Protein AF-0000000072111769 (afdb_homodimer)

Organism: Capsicum annuum (NCBI:txid4072)

Secondary structure (DSSP, 8-state):
---HHHHHHHHHHHHHHHHHHHHHHH-HHHHHHHHH-HHHHHHHH-SSHHHHHHHHHHHHHHHHHHHHHHHHHHHHTT---HHHHHHHHHHHHHHHHHHHHHHHHTGGGSGGGTTTHHHHHHHHHHHHHHHHHHHHHHHHHHH-/---HHHHHHHHHHHHHHHHHHHHHHH-HHHHHHHHH-HHHHHHHH-SSHHHHHHHHHHHHHHHHHHHHHHHHHHHHTT---HHHHHHHHHHHHHHHHHHHHHHHHTGGGSGGGTTTHHHHHHHHHHHHHHHHHHHHHHHHHHH-

Sequence (288 aa):
MGSSGFFIICTLHSLIATTSGALIMFYLNEVFVLGHGIETARKLLGSTPHDQLVIKTSDSFVGLLLCVIGLLLFMVSFVKDREFQSFFAKGCILLHAAMGLWRVYFERKLEDLAYDWPRQLVGDLVLALSWVFFLVSSWREKYDMGSSGFFIICTLHSLIATTSGALIMFYLNEVFVLGHGIETARKLLGSTPHDQLVIKTSDSFVGLLLCVIGLLLFMVSFVKDREFQSFFAKGCILLHAAMGLWRVYFERKLEDLAYDWPRQLVGDLVLALSWVFFLVSSWREKYD

Structure (mmCIF, N/CA/C/O backbone):
data_AF-0000000072111769-model_v1
#
loop_
_entity.id
_entity.type
_entity.pdbx_description
1 polymer 'DUF7865 domain-containing protein'
#
loop_
_atom_site.group_PDB
_atom_site.id
_atom_site.type_symbol
_atom_site.label_atom_id
_atom_site.label_alt_id
_atom_site.label_comp_id
_atom_site.label_asym_id
_atom_site.label_entity_id
_atom_site.label_seq_id
_atom_site.pdbx_PDB_ins_code
_atom_site.Cartn_x
_atom_site.Cartn_y
_atom_site.Cartn_z
_atom_site.occupancy
_atom_site.B_iso_or_equiv
_atom_site.auth_seq_id
_atom_site.auth_comp_id
_atom_site.auth_asym_id
_atom_site.auth_atom_id
_atom_site.pdbx_PDB_model_num
ATOM 1 N N . MET A 1 1 ? -7.562 -23.781 -15.93 1 64.94 1 MET A N 1
ATOM 2 C CA . MET A 1 1 ? -7.883 -22.422 -16.375 1 64.94 1 MET A CA 1
ATOM 3 C C . MET A 1 1 ? -8.297 -21.562 -15.188 1 64.94 1 MET A C 1
ATOM 5 O O . MET A 1 1 ? -8.906 -22.047 -14.234 1 64.94 1 MET A O 1
ATOM 9 N N . GLY A 1 2 ? -7.688 -20.453 -15.047 1 72.69 2 GLY A N 1
ATOM 10 C CA . GLY A 1 2 ? -8.086 -19.594 -13.945 1 72.69 2 GLY A CA 1
ATOM 11 C C . GLY A 1 2 ? -9.5 -19.062 -14.078 1 72.69 2 GLY A C 1
ATOM 12 O O . GLY A 1 2 ? -10.102 -19.156 -15.148 1 72.69 2 GLY A O 1
ATOM 13 N N . SER A 1 3 ? -10.125 -18.734 -12.992 1 87.06 3 SER A N 1
ATOM 14 C CA . SER A 1 3 ? -11.477 -18.203 -12.953 1 87.06 3 SER A CA 1
ATOM 15 C C . SER A 1 3 ? -11.539 -16.812 -13.594 1 87.06 3 SER A C 1
ATOM 17 O O . SER A 1 3 ? -10.742 -15.938 -13.266 1 87.06 3 SER A O 1
ATOM 19 N N . SER A 1 4 ? -12.469 -16.734 -14.586 1 91.5 4 SER A N 1
ATOM 20 C CA . SER A 1 4 ? -12.703 -15.414 -15.172 1 91.5 4 SER A CA 1
ATOM 21 C C . SER A 1 4 ? -13.133 -14.406 -14.109 1 91.5 4 SER A C 1
ATOM 23 O O . SER A 1 4 ? -12.758 -13.234 -14.172 1 91.5 4 SER A O 1
ATOM 25 N N . GLY A 1 5 ? -13.898 -14.906 -13.203 1 95.31 5 GLY A N 1
ATOM 26 C CA . GLY A 1 5 ? -14.328 -14.039 -12.109 1 95.31 5 GLY A CA 1
ATOM 27 C C . GLY A 1 5 ? -13.172 -13.469 -11.312 1 95.31 5 GLY A C 1
ATOM 28 O O . GLY A 1 5 ? -13.18 -12.289 -10.953 1 95.31 5 GLY A O 1
ATOM 29 N N . PHE A 1 6 ? -12.234 -14.297 -11.07 1 97.62 6 PHE A N 1
ATOM 30 C CA . PHE A 1 6 ? -11.062 -13.852 -10.32 1 97.62 6 PHE A CA 1
ATOM 31 C C . PHE A 1 6 ? -10.305 -12.773 -11.086 1 97.62 6 PHE A C 1
ATOM 33 O O . PHE A 1 6 ? -9.938 -11.75 -10.523 1 97.62 6 PHE A O 1
ATOM 40 N N . PHE A 1 7 ? -10.117 -12.961 -12.383 1 98 7 PHE A N 1
ATOM 41 C CA . PHE A 1 7 ? -9.422 -12 -13.227 1 98 7 PHE A CA 1
ATOM 42 C C . PHE A 1 7 ? -10.141 -10.656 -13.234 1 98 7 PHE A C 1
ATOM 44 O O . PHE A 1 7 ? -9.516 -9.609 -13.062 1 98 7 PHE A O 1
ATOM 51 N N . ILE A 1 8 ? -11.398 -10.695 -13.375 1 97.88 8 ILE A N 1
ATOM 52 C CA . ILE A 1 8 ? -12.203 -9.484 -13.484 1 97.88 8 ILE A CA 1
ATOM 53 C C . ILE A 1 8 ? -12.156 -8.711 -12.172 1 97.88 8 ILE A C 1
ATOM 55 O O . ILE A 1 8 ? -11.922 -7.5 -12.156 1 97.88 8 ILE A O 1
ATOM 59 N N . ILE A 1 9 ? -12.32 -9.383 -11.062 1 98.31 9 ILE A N 1
ATOM 60 C CA . ILE A 1 9 ? -12.359 -8.719 -9.758 1 98.31 9 ILE A CA 1
ATOM 61 C C . ILE A 1 9 ? -10.977 -8.156 -9.43 1 98.31 9 ILE A C 1
ATOM 63 O O . ILE A 1 9 ? -10.852 -7.008 -9.008 1 98.31 9 ILE A O 1
ATOM 67 N N . CYS A 1 10 ? -9.938 -8.914 -9.695 1 98.5 10 CYS A N 1
ATOM 68 C CA . CYS A 1 10 ? -8.586 -8.43 -9.461 1 98.5 10 CYS A CA 1
ATOM 69 C C . CYS A 1 10 ? -8.289 -7.195 -10.312 1 98.5 10 CYS A C 1
ATOM 71 O O . CYS A 1 10 ? -7.742 -6.211 -9.812 1 98.5 10 CYS A O 1
ATOM 73 N N . THR A 1 11 ? -8.664 -7.285 -11.594 1 98.56 11 THR A N 1
ATOM 74 C CA . THR A 1 11 ? -8.383 -6.18 -12.492 1 98.56 11 THR A CA 1
ATOM 75 C C . THR A 1 11 ? -9.18 -4.938 -12.102 1 98.56 11 THR A C 1
ATOM 77 O O . THR A 1 11 ? -8.656 -3.82 -12.148 1 98.56 11 THR A O 1
ATOM 80 N N . LEU A 1 12 ? -10.43 -5.141 -11.703 1 98.25 12 LEU A N 1
ATOM 81 C CA . LEU A 1 12 ? -11.25 -4.02 -11.25 1 98.25 12 LEU A CA 1
ATOM 82 C C . LEU A 1 12 ? -10.641 -3.373 -10.008 1 98.25 12 LEU A C 1
ATOM 84 O O . LEU A 1 12 ? -10.484 -2.152 -9.953 1 98.25 12 LEU A O 1
ATOM 88 N N . HIS A 1 13 ? -10.336 -4.176 -9.016 1 98.62 13 HIS A N 1
ATOM 89 C CA . HIS A 1 13 ? -9.703 -3.66 -7.809 1 98.62 13 HIS A CA 1
ATOM 90 C C . HIS A 1 13 ? -8.367 -2.994 -8.125 1 98.62 13 HIS A C 1
ATOM 92 O O . HIS A 1 13 ? -8.023 -1.971 -7.531 1 98.62 13 HIS A O 1
ATOM 98 N N . SER A 1 14 ? -7.617 -3.523 -9.055 1 98.81 14 SER A N 1
ATOM 99 C CA . SER A 1 14 ? -6.352 -2.945 -9.492 1 98.81 14 SER A CA 1
ATOM 100 C C . SER A 1 14 ? -6.559 -1.557 -10.094 1 98.81 14 SER A C 1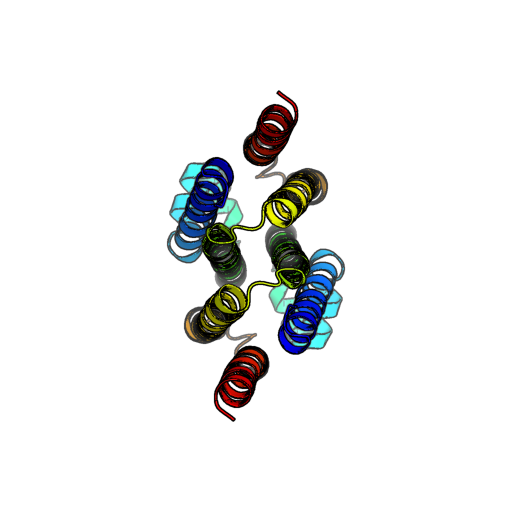
ATOM 102 O O . SER A 1 14 ? -5.855 -0.61 -9.734 1 98.81 14 SER A O 1
ATOM 104 N N . LEU A 1 15 ? -7.504 -1.446 -10.953 1 98.56 15 LEU A N 1
ATOM 105 C CA . LEU A 1 15 ? -7.785 -0.173 -11.609 1 98.56 15 LEU A CA 1
ATOM 106 C C . LEU A 1 15 ? -8.211 0.88 -10.586 1 98.56 15 LEU A C 1
ATOM 108 O O . LEU A 1 15 ? -7.777 2.031 -10.664 1 98.56 15 LEU A O 1
ATOM 112 N N . ILE A 1 16 ? -9.016 0.501 -9.656 1 98.25 16 ILE A N 1
ATOM 113 C CA . ILE A 1 16 ? -9.484 1.421 -8.625 1 98.25 16 ILE A CA 1
ATOM 114 C C . ILE A 1 16 ? -8.305 1.9 -7.789 1 98.25 16 ILE A C 1
ATOM 116 O O . ILE A 1 16 ? -8.141 3.102 -7.562 1 98.25 16 ILE A O 1
ATOM 120 N N . ALA A 1 17 ? -7.457 1.003 -7.363 1 98.38 17 ALA A N 1
ATOM 121 C CA . ALA A 1 17 ? -6.324 1.351 -6.512 1 98.38 17 ALA A CA 1
ATOM 122 C C . ALA A 1 17 ? -5.309 2.205 -7.266 1 98.38 17 ALA A C 1
ATOM 124 O O . ALA A 1 17 ? -4.859 3.238 -6.766 1 98.38 17 ALA A O 1
ATOM 125 N N . THR A 1 18 ? -5.008 1.839 -8.492 1 98.62 18 THR A N 1
ATOM 126 C CA . THR A 1 18 ? -3.99 2.553 -9.258 1 98.62 18 THR A CA 1
ATOM 127 C C . THR A 1 18 ? -4.477 3.949 -9.633 1 98.62 18 THR A C 1
ATOM 129 O O . THR A 1 18 ? -3.729 4.922 -9.523 1 98.62 18 THR A O 1
ATOM 132 N N . THR A 1 19 ? -5.73 4.039 -10.047 1 98 19 THR A N 1
ATOM 133 C CA . THR A 1 19 ? -6.266 5.34 -10.422 1 98 19 THR A CA 1
ATOM 134 C C . THR A 1 19 ? -6.379 6.254 -9.211 1 98 19 THR A C 1
ATOM 136 O O . THR A 1 19 ? -5.988 7.422 -9.258 1 98 19 THR A O 1
ATOM 139 N N . SER A 1 20 ? -6.902 5.73 -8.125 1 97.06 20 SER A N 1
ATOM 140 C CA . SER A 1 20 ? -6.977 6.516 -6.898 1 97.06 20 SER A CA 1
ATOM 141 C C . SER A 1 20 ? -5.594 6.957 -6.438 1 97.06 20 SER A C 1
ATOM 143 O O . SER A 1 20 ? -5.398 8.109 -6.047 1 97.06 20 SER A O 1
ATOM 145 N N . GLY A 1 21 ? -4.609 6.008 -6.52 1 98.12 21 GLY A N 1
ATOM 146 C CA . GLY A 1 21 ? -3.246 6.332 -6.129 1 98.12 21 GLY A CA 1
ATOM 147 C C . GLY A 1 21 ? -2.623 7.422 -6.98 1 98.12 21 GLY A C 1
ATOM 148 O O . GLY A 1 21 ? -2.027 8.367 -6.453 1 98.12 21 GLY A O 1
ATOM 149 N N . ALA A 1 22 ? -2.795 7.324 -8.25 1 97.75 22 ALA A N 1
ATOM 150 C CA . ALA A 1 22 ? -2.246 8.328 -9.156 1 97.75 22 ALA A CA 1
ATOM 151 C C . ALA A 1 22 ? -2.887 9.688 -8.922 1 97.75 22 ALA A C 1
ATOM 153 O O . ALA A 1 22 ? -2.193 10.711 -8.898 1 97.75 22 ALA A O 1
ATOM 154 N N . LEU A 1 23 ? -4.16 9.703 -8.68 1 97.12 23 LEU A N 1
ATOM 155 C CA . LEU A 1 23 ? -4.859 10.961 -8.445 1 97.12 23 LEU A CA 1
ATOM 156 C C . LEU A 1 23 ? -4.406 11.602 -7.137 1 97.12 23 LEU A C 1
ATOM 158 O O . LEU A 1 23 ? -4.195 12.812 -7.074 1 97.12 23 LEU A O 1
ATOM 162 N N . ILE A 1 24 ? -4.203 10.789 -6.125 1 96.38 24 ILE A N 1
ATOM 163 C CA . ILE A 1 24 ? -3.76 11.312 -4.84 1 96.38 24 ILE A CA 1
ATOM 164 C C . ILE A 1 24 ? -2.332 11.844 -4.961 1 96.38 24 ILE A C 1
ATOM 166 O O . ILE A 1 24 ? -1.996 12.883 -4.383 1 96.38 24 ILE A O 1
ATOM 170 N N . MET A 1 25 ? -1.523 11.172 -5.777 1 95.75 25 MET A N 1
ATOM 171 C CA . MET A 1 25 ? -0.115 11.539 -5.891 1 95.75 25 MET A CA 1
ATOM 172 C C . MET A 1 25 ? 0.044 12.844 -6.656 1 95.75 25 MET A C 1
ATOM 174 O O . MET A 1 25 ? 0.867 13.688 -6.289 1 95.75 25 MET A O 1
ATOM 178 N N . PHE A 1 26 ? -0.844 13.125 -7.617 1 95.12 26 PHE A N 1
ATOM 179 C CA . PHE A 1 26 ? -0.544 14.219 -8.531 1 95.12 26 PHE A CA 1
ATOM 180 C C . PHE A 1 26 ? -1.659 15.258 -8.523 1 95.12 26 PHE A C 1
ATOM 182 O O . PHE A 1 26 ? -1.473 16.375 -8.992 1 95.12 26 PHE A O 1
ATOM 189 N N . TYR A 1 27 ? -2.807 14.945 -8.008 1 94.56 27 TYR A N 1
ATOM 190 C CA . TYR A 1 27 ? -3.955 15.844 -8 1 94.56 27 TYR A CA 1
ATOM 191 C C . TYR A 1 27 ? -4.637 15.844 -6.637 1 94.56 27 TYR A C 1
ATOM 193 O O . TYR A 1 27 ? -5.859 15.711 -6.551 1 94.56 27 TYR A O 1
ATOM 201 N N . LEU A 1 28 ? -3.826 15.984 -5.637 1 92.56 28 LEU A N 1
ATOM 202 C CA . LEU A 1 28 ? -4.293 15.852 -4.262 1 92.56 28 LEU A CA 1
ATOM 203 C C . LEU A 1 28 ? -5.41 16.844 -3.967 1 92.56 28 LEU A C 1
ATOM 205 O O . LEU A 1 28 ? -6.457 16.469 -3.43 1 92.56 28 LEU A O 1
ATOM 209 N N . ASN A 1 29 ? -5.191 18.078 -4.328 1 91.06 29 ASN A N 1
ATOM 210 C CA . ASN A 1 29 ? -6.176 19.109 -4.023 1 91.06 29 ASN A CA 1
ATOM 211 C C . ASN A 1 29 ? -7.523 18.812 -4.668 1 91.06 29 ASN A C 1
ATOM 213 O O . ASN A 1 29 ? -8.57 18.938 -4.027 1 91.06 29 ASN A O 1
ATOM 217 N N . GLU A 1 30 ? -7.527 18.422 -5.914 1 91.75 30 GLU A N 1
ATOM 218 C CA . GLU A 1 30 ? -8.758 18.094 -6.625 1 91.75 30 GLU A CA 1
ATOM 219 C C . GLU A 1 30 ? -9.469 16.906 -5.977 1 91.75 30 GLU A C 1
ATOM 221 O O . GLU A 1 30 ? -10.695 16.906 -5.848 1 91.75 30 GLU A O 1
ATOM 226 N N . VAL A 1 31 ? -8.727 15.984 -5.516 1 90.5 31 VAL A N 1
ATOM 227 C CA . VAL A 1 31 ? -9.297 14.805 -4.875 1 90.5 31 VAL A CA 1
ATOM 228 C C . VAL A 1 31 ? -9.93 15.188 -3.541 1 90.5 31 VAL A C 1
ATOM 230 O O . VAL A 1 31 ? -11.023 14.727 -3.209 1 90.5 31 VAL A O 1
ATOM 233 N N . PHE A 1 32 ? -9.258 16.031 -2.805 1 90.06 32 PHE A N 1
ATOM 234 C CA . PHE A 1 32 ? -9.781 16.469 -1.515 1 90.06 32 PHE A CA 1
ATOM 235 C C . PHE A 1 32 ? -11.047 17.297 -1.695 1 90.06 32 PHE A C 1
ATOM 237 O O . PHE A 1 32 ? -12.016 17.125 -0.956 1 90.06 32 PHE A O 1
ATOM 244 N N . VAL A 1 33 ? -11.023 18.172 -2.67 1 91.25 33 VAL A N 1
ATOM 245 C CA . VAL A 1 33 ? -12.188 19.016 -2.924 1 91.25 33 VAL A CA 1
ATOM 246 C C . VAL A 1 33 ? -13.367 18.156 -3.367 1 91.25 33 VAL A C 1
ATOM 248 O O . VAL A 1 33 ? -14.484 18.328 -2.877 1 91.25 33 VAL A O 1
ATOM 251 N N . LEU A 1 34 ? -13.141 17.25 -4.25 1 88.06 34 LEU A N 1
ATOM 252 C CA . LEU A 1 34 ? -14.18 16.344 -4.738 1 88.06 34 LEU A CA 1
ATOM 253 C C . LEU A 1 34 ? -14.68 15.445 -3.623 1 88.06 34 LEU A C 1
ATOM 255 O O . LEU A 1 34 ? -15.883 15.172 -3.531 1 88.06 34 LEU A O 1
ATOM 259 N N . GLY A 1 35 ? -13.836 15.016 -2.787 1 85.56 35 GLY A N 1
ATOM 260 C CA . GLY A 1 35 ? -14.172 14.031 -1.772 1 85.56 35 GLY A CA 1
ATOM 261 C C . GLY A 1 35 ? -14.758 14.641 -0.517 1 85.56 35 GLY A C 1
ATOM 262 O O . GLY A 1 35 ? -15.625 14.047 0.131 1 85.56 35 GLY A O 1
ATOM 263 N N . HIS A 1 36 ? -14.289 15.836 -0.155 1 87 36 HIS A N 1
ATOM 264 C CA . HIS A 1 36 ? -14.617 16.359 1.171 1 87 36 HIS A CA 1
ATOM 265 C C . HIS A 1 36 ? -15.203 17.766 1.087 1 87 36 HIS A C 1
ATOM 267 O O . HIS A 1 36 ? -15.688 18.297 2.086 1 87 36 HIS A O 1
ATOM 273 N N . GLY A 1 37 ? -15.156 18.453 -0.099 1 87.06 37 GLY A N 1
ATOM 274 C CA . GLY A 1 37 ? -15.586 19.828 -0.254 1 87.06 37 GLY A CA 1
ATOM 275 C C . GLY A 1 37 ? -14.461 20.828 -0.093 1 87.06 37 GLY A C 1
ATOM 276 O O . GLY A 1 37 ? -13.406 20.516 0.456 1 87.06 37 GLY A O 1
ATOM 277 N N . ILE A 1 38 ? -14.633 21.969 -0.426 1 90 38 ILE A N 1
ATOM 278 C CA . ILE A 1 38 ? -13.625 23.016 -0.512 1 90 38 ILE A CA 1
ATOM 279 C C . ILE A 1 38 ? -13.148 23.391 0.89 1 90 38 ILE A C 1
ATOM 281 O O . ILE A 1 38 ? -11.945 23.516 1.133 1 90 38 ILE A O 1
ATOM 285 N N . GLU A 1 39 ? -14.047 23.547 1.811 1 87.75 39 GLU A N 1
ATOM 286 C CA . GLU A 1 39 ? -13.703 24 3.154 1 87.75 39 GLU A CA 1
ATOM 287 C C . GLU A 1 39 ? -12.859 22.969 3.885 1 87.75 39 GLU A C 1
ATOM 289 O O . GLU A 1 39 ? -11.812 23.297 4.453 1 87.75 39 GLU A O 1
ATOM 294 N N . THR A 1 40 ? -13.305 21.797 3.83 1 87.38 40 THR A N 1
ATOM 295 C CA . THR A 1 40 ? -12.57 20.719 4.48 1 87.38 40 THR A CA 1
ATOM 296 C C . THR A 1 40 ? -11.211 20.5 3.812 1 87.38 40 THR A C 1
ATOM 298 O O . THR A 1 40 ? -10.203 20.281 4.492 1 87.38 40 THR A O 1
ATOM 301 N N . ALA A 1 41 ? -11.164 20.625 2.477 1 89.88 41 ALA A N 1
ATOM 302 C CA . ALA A 1 41 ? -9.906 20.469 1.745 1 89.88 41 ALA A CA 1
ATOM 303 C C . ALA A 1 41 ? -8.883 21.5 2.197 1 89.88 41 ALA A C 1
ATOM 305 O O . ALA A 1 41 ? -7.699 21.188 2.365 1 89.88 41 ALA A O 1
ATOM 306 N N . ARG A 1 42 ? -9.328 22.625 2.418 1 89.12 42 ARG A N 1
ATOM 307 C CA . ARG A 1 42 ? -8.438 23.688 2.867 1 89.12 42 ARG A CA 1
ATOM 308 C C . ARG A 1 42 ? -7.859 23.375 4.246 1 89.12 42 ARG A C 1
ATOM 310 O O . ARG A 1 42 ? -6.672 23.594 4.488 1 89.12 42 ARG A O 1
ATOM 317 N N . LYS A 1 43 ? -8.656 22.859 5.117 1 88 43 LYS A N 1
ATOM 318 C CA . LYS A 1 43 ? -8.219 22.531 6.473 1 88 43 LYS A CA 1
ATOM 319 C C . LYS A 1 43 ? -7.234 21.375 6.473 1 88 43 LYS A C 1
ATOM 321 O O . LYS A 1 43 ? -6.395 21.266 7.363 1 88 43 LYS A O 1
ATOM 326 N N . LEU A 1 44 ? -7.332 20.594 5.434 1 90.38 44 LEU A N 1
ATOM 327 C CA . LEU A 1 44 ? -6.492 19.406 5.363 1 90.38 44 LEU A CA 1
ATOM 328 C C . LEU A 1 44 ? -5.141 19.734 4.734 1 90.38 44 LEU A C 1
ATOM 330 O O . LEU A 1 44 ? -4.219 18.906 4.785 1 90.38 44 LEU A O 1
ATOM 334 N N . LEU A 1 45 ? -4.918 20.844 4.219 1 88.56 45 LEU A N 1
ATOM 335 C CA . LEU A 1 45 ? -3.689 21.203 3.523 1 88.56 45 LEU A CA 1
ATOM 336 C C . LEU A 1 45 ? -2.584 21.547 4.516 1 88.56 45 LEU A C 1
ATOM 338 O O . LEU A 1 45 ? -1.4 21.359 4.223 1 88.56 45 LEU A O 1
ATOM 342 N N . GLY A 1 46 ? -2.875 22 5.695 1 88.94 46 GLY A N 1
ATOM 343 C CA . GLY A 1 46 ? -1.882 22.438 6.664 1 88.94 46 GLY A CA 1
ATOM 344 C C . GLY A 1 46 ? -1.871 23.938 6.867 1 88.94 46 GLY A C 1
ATOM 345 O O . GLY A 1 46 ? -2.246 24.703 5.965 1 88.94 46 GLY A O 1
ATOM 346 N N . SER A 1 47 ? -1.331 24.359 7.953 1 91.12 47 SER A N 1
ATOM 347 C CA . SER A 1 47 ? -1.452 25.75 8.367 1 91.12 47 SER A CA 1
ATOM 348 C C . SER A 1 47 ? -0.241 26.578 7.918 1 91.12 47 SER A C 1
ATOM 350 O O . SER A 1 47 ? -0.33 27.797 7.762 1 91.12 47 SER A O 1
ATOM 352 N N . THR A 1 48 ? 0.938 25.938 7.801 1 92.25 48 THR A N 1
ATOM 353 C CA . THR A 1 48 ? 2.16 26.609 7.359 1 92.25 48 THR A CA 1
ATOM 354 C C . THR A 1 48 ? 2.678 25.984 6.066 1 92.25 48 THR A C 1
ATOM 356 O O . THR A 1 48 ? 2.352 24.828 5.75 1 92.25 48 THR A O 1
ATOM 359 N N . PRO A 1 49 ? 3.496 26.75 5.293 1 92.12 49 PRO A N 1
ATOM 360 C CA . PRO A 1 49 ? 4.098 26.172 4.09 1 92.12 49 PRO A CA 1
ATOM 361 C C . PRO A 1 49 ? 4.867 24.875 4.375 1 92.12 49 PRO A C 1
ATOM 363 O O . PRO A 1 49 ? 4.832 23.938 3.576 1 92.12 49 PRO A O 1
ATOM 366 N N . HIS A 1 50 ? 5.531 24.844 5.461 1 91.81 50 HIS A N 1
ATOM 367 C CA . HIS A 1 50 ? 6.266 23.641 5.848 1 91.81 50 HIS A CA 1
ATOM 368 C C . HIS A 1 50 ? 5.32 22.484 6.129 1 91.81 50 HIS A C 1
ATOM 370 O O . HIS A 1 50 ? 5.535 21.375 5.641 1 91.81 50 HIS A O 1
ATOM 376 N N . ASP A 1 51 ? 4.25 22.703 6.895 1 93.25 51 ASP A N 1
ATOM 377 C CA . ASP A 1 51 ? 3.275 21.656 7.184 1 93.25 51 ASP A CA 1
ATOM 378 C C . ASP A 1 51 ? 2.613 21.156 5.902 1 93.25 51 ASP A C 1
ATOM 380 O O . ASP A 1 51 ? 2.348 19.953 5.766 1 93.25 51 ASP A O 1
ATOM 384 N N . GLN A 1 52 ? 2.371 22.078 5.023 1 92.69 52 GLN A N 1
ATOM 385 C CA . GLN A 1 52 ? 1.764 21.719 3.746 1 92.69 52 GLN A CA 1
ATOM 386 C C . GLN A 1 52 ? 2.664 20.766 2.961 1 92.69 52 GLN A C 1
ATOM 388 O O . GLN A 1 52 ? 2.188 19.781 2.381 1 92.69 52 GLN A O 1
ATOM 393 N N . LEU A 1 53 ? 3.91 21.078 2.955 1 93.25 53 LEU A N 1
ATOM 394 C CA . LEU A 1 53 ? 4.859 20.219 2.248 1 93.25 53 LEU A CA 1
ATOM 395 C C . LEU A 1 53 ? 4.941 18.844 2.898 1 93.25 53 LEU A C 1
ATOM 397 O O . LEU A 1 53 ? 5.016 17.828 2.205 1 93.25 53 LEU A O 1
ATOM 401 N N . VAL A 1 54 ? 4.914 18.766 4.234 1 93.19 54 VAL A N 1
ATOM 402 C CA . VAL A 1 54 ? 4.953 17.5 4.961 1 93.19 54 VAL A CA 1
ATOM 403 C C . VAL A 1 54 ? 3.723 16.656 4.609 1 93.19 54 VAL A C 1
ATOM 405 O O . VAL A 1 54 ? 3.842 15.477 4.27 1 93.19 54 VAL A O 1
ATOM 408 N N . ILE A 1 55 ? 2.592 17.281 4.637 1 93.56 55 ILE A N 1
ATOM 409 C CA . ILE A 1 55 ? 1.333 16.609 4.355 1 93.56 55 ILE A CA 1
ATOM 410 C C . ILE A 1 55 ? 1.306 16.156 2.9 1 93.56 55 ILE A C 1
ATOM 412 O O . ILE A 1 55 ? 0.963 15 2.607 1 93.56 55 ILE A O 1
ATOM 416 N N . LYS A 1 56 ? 1.691 17.016 2.01 1 93.25 56 LYS A N 1
ATOM 417 C CA . LYS A 1 56 ? 1.728 16.672 0.59 1 93.25 56 LYS A CA 1
ATOM 418 C C . LYS A 1 56 ? 2.658 15.5 0.332 1 93.25 56 LYS A C 1
ATOM 420 O O . LYS A 1 56 ? 2.34 14.617 -0.466 1 93.25 56 LYS A O 1
ATOM 425 N N . THR A 1 57 ? 3.768 15.492 0.955 1 93.5 57 THR A N 1
ATOM 426 C CA . THR A 1 57 ? 4.719 14.398 0.784 1 93.5 57 THR A CA 1
ATOM 427 C C . THR A 1 57 ? 4.148 13.094 1.326 1 93.5 57 THR A C 1
ATOM 429 O O . THR A 1 57 ? 4.23 12.055 0.67 1 93.5 57 THR A O 1
ATOM 432 N N . SER A 1 58 ? 3.559 13.156 2.488 1 94.56 58 SER A N 1
ATOM 433 C CA . SER A 1 58 ? 2.939 11.969 3.064 1 94.56 58 SER A CA 1
ATOM 434 C C . SER A 1 58 ? 1.816 11.438 2.176 1 94.56 58 SER A C 1
ATOM 436 O O . SER A 1 58 ? 1.751 10.242 1.895 1 94.56 58 SER A O 1
ATOM 438 N N . ASP A 1 59 ? 1.005 12.297 1.668 1 95.62 59 ASP A N 1
ATOM 439 C CA . ASP A 1 59 ? -0.117 11.883 0.828 1 95.62 59 ASP A CA 1
ATOM 440 C C . ASP A 1 59 ? 0.368 11.375 -0.526 1 95.62 59 ASP A C 1
ATOM 442 O O . ASP A 1 59 ? -0.237 10.469 -1.107 1 95.62 59 ASP A O 1
ATOM 446 N N . SER A 1 60 ? 1.39 12 -1.016 1 96.19 60 SER A N 1
ATOM 447 C CA . SER A 1 60 ? 1.942 11.469 -2.254 1 96.19 60 SER A CA 1
ATOM 448 C C . SER A 1 60 ? 2.471 10.047 -2.057 1 96.19 60 SER A C 1
ATOM 450 O O . SER A 1 60 ? 2.398 9.219 -2.967 1 96.19 60 SER A O 1
ATOM 452 N N . PHE A 1 61 ? 3.004 9.727 -0.904 1 97.06 61 PHE A N 1
ATOM 453 C CA . PHE A 1 61 ? 3.451 8.375 -0.597 1 97.06 61 PHE A CA 1
ATOM 454 C C . PHE A 1 61 ? 2.266 7.426 -0.471 1 97.06 61 PHE A C 1
ATOM 456 O O . PHE A 1 61 ? 2.33 6.277 -0.916 1 97.06 61 PHE A O 1
ATOM 463 N N . VAL A 1 62 ? 1.198 7.883 0.13 1 97.75 62 VAL A N 1
ATOM 464 C CA . VAL A 1 62 ? -0.044 7.121 0.151 1 97.75 62 VAL A CA 1
ATOM 465 C C . VAL A 1 62 ? -0.448 6.754 -1.275 1 97.75 62 VAL A C 1
ATOM 467 O O . VAL A 1 62 ? -0.772 5.598 -1.558 1 97.75 62 VAL A O 1
ATOM 470 N N . GLY A 1 63 ? -0.398 7.766 -2.143 1 98.06 63 GLY A N 1
ATOM 471 C CA . GLY A 1 63 ? -0.731 7.523 -3.537 1 98.06 63 GLY A CA 1
ATOM 472 C C . GLY A 1 63 ? 0.152 6.477 -4.188 1 98.06 63 GLY A C 1
ATOM 473 O O . GLY A 1 63 ? -0.339 5.598 -4.902 1 98.06 63 GLY A O 1
ATOM 474 N N . LEU A 1 64 ? 1.423 6.566 -3.949 1 98.38 64 LEU A N 1
ATOM 475 C CA . LEU A 1 64 ? 2.342 5.574 -4.5 1 98.38 64 LEU A CA 1
ATOM 476 C C . LEU A 1 64 ? 2.002 4.176 -3.992 1 98.38 64 LEU A C 1
ATOM 478 O O . LEU A 1 64 ? 1.967 3.221 -4.77 1 98.38 64 LEU A O 1
ATOM 482 N N . LEU A 1 65 ? 1.779 4.031 -2.695 1 98.62 65 LEU A N 1
ATOM 483 C CA . LEU A 1 65 ? 1.5 2.723 -2.115 1 98.62 65 LEU A CA 1
ATOM 484 C C . LEU A 1 65 ? 0.206 2.145 -2.678 1 98.62 65 LEU A C 1
ATOM 486 O O . LEU A 1 65 ? 0.104 0.934 -2.891 1 98.62 65 LEU A O 1
ATOM 490 N N . LEU A 1 66 ? -0.744 3.01 -2.941 1 98.56 66 LEU A N 1
ATOM 491 C CA . LEU A 1 66 ? -1.965 2.545 -3.59 1 98.56 66 LEU A CA 1
ATOM 492 C C . LEU A 1 66 ? -1.675 2.047 -5 1 98.56 66 LEU A C 1
ATOM 494 O O . LEU A 1 66 ? -2.217 1.022 -5.426 1 98.56 66 LEU A O 1
ATOM 498 N N . CYS A 1 67 ? -0.846 2.674 -5.711 1 98.5 67 CYS A N 1
ATOM 499 C CA . CYS A 1 67 ? -0.45 2.213 -7.035 1 98.5 67 CYS A CA 1
ATOM 500 C C . CYS A 1 67 ? 0.26 0.866 -6.957 1 98.5 67 CYS A C 1
ATOM 502 O O . CYS A 1 67 ? 0.021 -0.017 -7.781 1 98.5 67 CYS A O 1
ATOM 504 N N . VAL A 1 68 ? 1.111 0.769 -5.977 1 98.75 68 VAL A N 1
ATOM 505 C CA . VAL A 1 68 ? 1.828 -0.486 -5.773 1 98.75 68 VAL A CA 1
ATOM 506 C C . VAL A 1 68 ? 0.832 -1.612 -5.508 1 98.75 68 VAL A C 1
ATOM 508 O O . VAL A 1 68 ? 0.914 -2.68 -6.121 1 98.75 68 VAL A O 1
ATOM 511 N N . ILE A 1 69 ? -0.117 -1.392 -4.656 1 98.81 69 ILE A N 1
ATOM 512 C CA . ILE A 1 69 ? -1.145 -2.383 -4.359 1 98.81 69 ILE A CA 1
ATOM 513 C C . ILE A 1 69 ? -1.914 -2.729 -5.633 1 98.81 69 ILE A C 1
ATOM 515 O O . ILE A 1 69 ? -2.174 -3.9 -5.91 1 98.81 69 ILE A O 1
ATOM 519 N N . GLY A 1 70 ? -2.254 -1.692 -6.414 1 98.81 70 GLY A N 1
ATOM 520 C CA . GLY A 1 70 ? -2.939 -1.935 -7.672 1 98.81 70 GLY A CA 1
ATOM 521 C C . GLY A 1 70 ? -2.139 -2.795 -8.633 1 98.81 70 GLY A C 1
ATOM 522 O O . GLY A 1 70 ? -2.682 -3.707 -9.258 1 98.81 70 GLY A O 1
ATOM 523 N N . LEU A 1 71 ? -0.91 -2.555 -8.727 1 98.81 71 LEU A N 1
ATOM 524 C CA . LEU A 1 71 ? -0.068 -3.314 -9.641 1 98.81 71 LEU A CA 1
ATO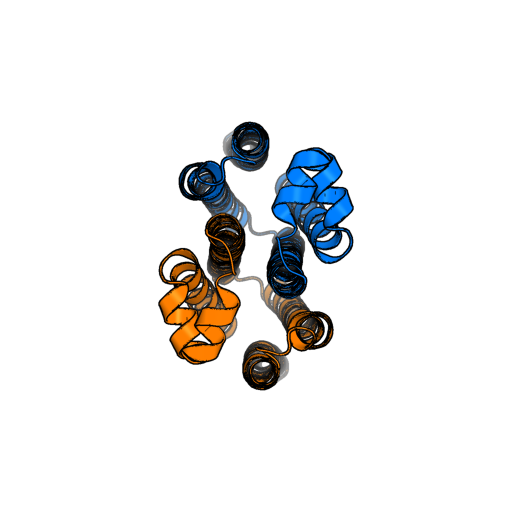M 525 C C . LEU A 1 71 ? 0.136 -4.738 -9.141 1 98.81 71 LEU A C 1
ATOM 527 O O . LEU A 1 71 ? 0.221 -5.68 -9.938 1 98.81 71 LEU A O 1
ATOM 531 N N . LEU A 1 72 ? 0.259 -4.902 -7.832 1 98.81 72 LEU A N 1
ATOM 532 C CA . LEU A 1 72 ? 0.326 -6.25 -7.277 1 98.81 72 LEU A CA 1
ATOM 533 C C . LEU A 1 72 ? -0.941 -7.035 -7.602 1 98.81 72 LEU A C 1
ATOM 535 O O . LEU A 1 72 ? -0.869 -8.195 -8.016 1 98.81 72 LEU A O 1
ATOM 539 N N . LEU A 1 73 ? -2.092 -6.359 -7.434 1 98.81 73 LEU A N 1
ATOM 540 C CA . LEU A 1 73 ? -3.361 -7.012 -7.742 1 98.81 73 LEU A CA 1
ATOM 541 C C . LEU A 1 73 ? -3.447 -7.363 -9.227 1 98.81 73 LEU A C 1
ATOM 543 O O . LEU A 1 73 ? -3.955 -8.43 -9.586 1 98.81 73 LEU A O 1
ATOM 547 N N . PHE A 1 74 ? -2.949 -6.488 -10.07 1 98.81 74 PHE A N 1
ATOM 548 C CA . PHE A 1 74 ? -2.936 -6.77 -11.5 1 98.81 74 PHE A CA 1
ATOM 549 C C . PHE A 1 74 ? -2.119 -8.023 -11.805 1 98.81 74 PHE A C 1
ATOM 551 O O . PHE A 1 74 ? -2.568 -8.898 -12.539 1 98.81 74 PHE A O 1
ATOM 558 N N . MET A 1 75 ? -0.957 -8.086 -11.234 1 98.69 75 MET A N 1
ATOM 559 C CA . MET A 1 75 ? -0.11 -9.258 -11.477 1 98.69 75 MET A CA 1
ATOM 560 C C . MET A 1 75 ? -0.769 -10.523 -10.945 1 98.69 75 MET A C 1
ATOM 562 O O . MET A 1 75 ? -0.752 -11.562 -11.609 1 98.69 75 MET A O 1
ATOM 566 N N . VAL A 1 76 ? -1.4 -10.469 -9.766 1 98.56 76 VAL A N 1
ATOM 567 C CA . VAL A 1 76 ? -2.021 -11.625 -9.133 1 98.56 76 VAL A CA 1
ATOM 568 C C . VAL A 1 76 ? -3.211 -12.094 -9.969 1 98.56 76 VAL A C 1
ATOM 570 O O . VAL A 1 76 ? -3.586 -13.273 -9.914 1 98.56 76 VAL A O 1
ATOM 573 N N . SER A 1 77 ? -3.746 -11.18 -10.805 1 98.5 77 SER A N 1
ATOM 574 C CA . SER A 1 77 ? -4.918 -11.531 -11.602 1 98.5 77 SER A CA 1
ATOM 575 C C . SER A 1 77 ? -4.594 -12.625 -12.609 1 98.5 77 SER A C 1
ATOM 577 O O . SER A 1 77 ? -5.5 -13.297 -13.117 1 98.5 77 SER A O 1
ATOM 579 N N . PHE A 1 78 ? -3.357 -12.898 -12.828 1 97.69 78 PHE A N 1
ATOM 580 C CA . PHE A 1 78 ? -2.961 -13.852 -13.852 1 97.69 78 PHE A CA 1
ATOM 581 C C . PHE A 1 78 ? -2.719 -15.227 -13.25 1 97.69 78 PHE A C 1
ATOM 583 O O . PHE A 1 78 ? -2.414 -16.188 -13.969 1 97.69 78 PHE A O 1
ATOM 590 N N . VAL A 1 79 ? -2.842 -15.359 -11.945 1 97.12 79 VAL A N 1
ATOM 591 C CA . VAL A 1 79 ? -2.695 -16.656 -11.32 1 97.12 79 VAL A CA 1
ATOM 592 C C . VAL A 1 79 ? -3.887 -17.547 -11.688 1 97.12 79 VAL A C 1
ATOM 594 O O . VAL A 1 79 ? -5.039 -17.141 -11.539 1 97.12 79 VAL A O 1
ATOM 597 N N . LYS A 1 80 ? -3.629 -18.766 -12.031 1 94.69 80 LYS A N 1
ATOM 598 C CA . LYS A 1 80 ? -4.68 -19.641 -12.539 1 94.69 80 LYS A CA 1
ATOM 599 C C . LYS A 1 80 ? -5.074 -20.688 -11.5 1 94.69 80 LYS A C 1
ATOM 601 O O . LYS A 1 80 ? -6.121 -21.328 -11.617 1 94.69 80 LYS A O 1
ATOM 606 N N . ASP A 1 81 ? -4.281 -20.922 -10.508 1 94.62 81 ASP A N 1
ATOM 607 C CA . ASP A 1 81 ? -4.535 -21.922 -9.484 1 94.62 81 ASP A CA 1
ATOM 608 C C . ASP A 1 81 ? -5.766 -21.562 -8.656 1 94.62 81 ASP A C 1
ATOM 610 O O . ASP A 1 81 ? -5.742 -20.594 -7.891 1 94.62 81 ASP A O 1
ATOM 614 N N . ARG A 1 82 ? -6.777 -22.359 -8.703 1 93.81 82 ARG A N 1
ATOM 615 C CA . ARG A 1 82 ? -8.062 -22.062 -8.07 1 93.81 82 ARG A CA 1
ATOM 616 C C . ARG A 1 82 ? -7.938 -22.109 -6.551 1 93.81 82 ARG A C 1
ATOM 618 O O . ARG A 1 82 ? -8.625 -21.359 -5.848 1 93.81 82 ARG A O 1
ATOM 625 N N . GLU A 1 83 ? -7.141 -23.031 -6.102 1 94.12 83 GLU A N 1
ATOM 626 C CA . GLU A 1 83 ? -6.941 -23.078 -4.656 1 94.12 83 GLU A CA 1
ATOM 627 C C . GLU A 1 83 ? -6.312 -21.781 -4.148 1 94.12 83 GLU A C 1
ATOM 629 O O . GLU A 1 83 ? -6.703 -21.266 -3.1 1 94.12 83 GLU A O 1
ATOM 634 N N . PHE A 1 84 ? -5.34 -21.281 -4.855 1 96.69 84 PHE A N 1
ATOM 635 C CA . PHE A 1 84 ? -4.73 -20 -4.504 1 96.69 84 PHE A CA 1
ATOM 636 C C . PHE A 1 84 ? -5.746 -18.875 -4.594 1 96.69 84 PHE A C 1
ATOM 638 O O . PHE A 1 84 ? -5.789 -18 -3.727 1 96.69 84 PHE A O 1
ATOM 645 N N . GLN A 1 85 ? -6.535 -18.906 -5.664 1 97.75 85 GLN A N 1
ATOM 646 C CA . GLN A 1 85 ? -7.516 -17.844 -5.855 1 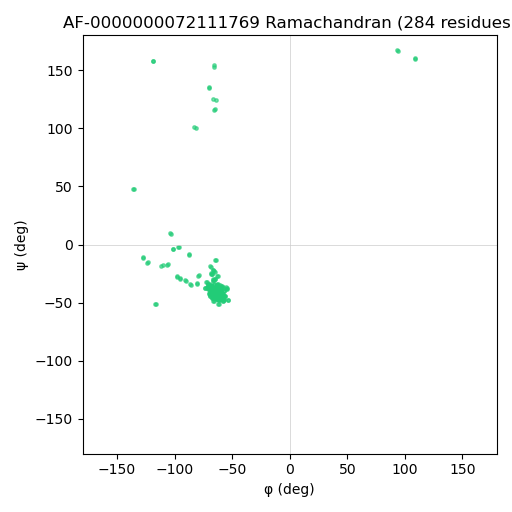97.75 85 GLN A CA 1
ATOM 647 C C . GLN A 1 85 ? -8.477 -17.766 -4.672 1 97.75 85 GLN A C 1
ATOM 649 O O . GLN A 1 85 ? -8.797 -16.672 -4.203 1 97.75 85 GLN A O 1
ATOM 654 N N . SER A 1 86 ? -8.93 -18.875 -4.168 1 97 86 SER A N 1
ATOM 655 C CA . SER A 1 86 ? -9.805 -18.891 -2.998 1 97 86 SER A CA 1
ATOM 656 C C . SER A 1 86 ? -9.078 -18.391 -1.757 1 97 86 SER A C 1
ATOM 658 O O . SER A 1 86 ? -9.633 -17.594 -0.988 1 97 86 SER A O 1
ATOM 660 N N . PHE A 1 87 ? -7.879 -18.828 -1.592 1 98 87 PHE A N 1
ATOM 661 C CA . PHE A 1 87 ? -7.035 -18.391 -0.49 1 98 87 PHE A CA 1
ATOM 662 C C . PHE A 1 87 ? -6.832 -16.875 -0.537 1 98 87 PHE A C 1
ATOM 664 O O . PHE A 1 87 ? -7 -16.188 0.473 1 98 87 PHE A O 1
ATOM 671 N N . PHE A 1 88 ? -6.535 -16.359 -1.678 1 98.69 88 PHE A N 1
ATOM 672 C CA . PHE A 1 88 ? -6.262 -14.938 -1.884 1 98.69 88 PHE A CA 1
ATOM 673 C C . PHE A 1 88 ? -7.508 -14.102 -1.633 1 98.69 88 PHE A C 1
ATOM 675 O O . PHE A 1 88 ? -7.441 -13.047 -1.001 1 98.69 88 PHE A O 1
ATOM 682 N N . ALA A 1 89 ? -8.633 -14.586 -2.062 1 98.5 89 ALA A N 1
ATOM 683 C CA . ALA A 1 89 ? -9.898 -13.883 -1.874 1 98.5 89 ALA A CA 1
ATOM 684 C C . ALA A 1 89 ? -10.227 -13.734 -0.391 1 98.5 89 ALA A C 1
ATOM 686 O O . ALA A 1 89 ? -10.656 -12.664 0.051 1 98.5 89 ALA A O 1
ATOM 687 N N . LYS A 1 90 ? -10.062 -14.805 0.347 1 98.25 90 LYS A N 1
ATOM 688 C CA . LYS A 1 90 ? -10.305 -14.742 1.785 1 98.25 90 LYS A CA 1
ATOM 689 C C . LYS A 1 90 ? -9.414 -13.695 2.449 1 98.25 90 LYS A C 1
ATOM 691 O O . LYS A 1 90 ? -9.859 -12.953 3.328 1 98.25 90 LYS A O 1
ATOM 696 N N . GLY A 1 91 ? -8.172 -13.703 2.033 1 98.38 91 GLY A N 1
ATOM 697 C CA . GLY A 1 91 ? -7.262 -12.688 2.533 1 98.38 91 GLY A CA 1
ATOM 698 C C . GLY A 1 91 ? -7.703 -11.273 2.203 1 98.38 91 GLY A C 1
ATOM 699 O O . GLY A 1 91 ? -7.605 -10.375 3.041 1 98.38 91 GLY A O 1
ATOM 700 N N . CYS A 1 92 ? -8.18 -11.047 1.045 1 98.44 92 CYS A N 1
ATOM 701 C CA . CYS A 1 92 ? -8.617 -9.727 0.616 1 98.44 92 CYS A CA 1
ATOM 702 C C . CYS A 1 92 ? -9.812 -9.258 1.434 1 98.44 92 CYS A C 1
ATOM 704 O O . CYS A 1 92 ? -9.945 -8.07 1.729 1 98.44 92 CYS A O 1
ATOM 706 N N . ILE A 1 93 ? -10.734 -10.172 1.782 1 98.38 93 ILE A N 1
ATOM 707 C CA . ILE A 1 93 ? -11.859 -9.82 2.646 1 98.38 93 ILE A CA 1
ATOM 708 C C . ILE A 1 93 ? -11.336 -9.281 3.977 1 98.38 93 ILE A C 1
ATOM 710 O O . ILE A 1 93 ? -11.789 -8.234 4.449 1 98.38 93 ILE A O 1
ATOM 714 N N . LEU A 1 94 ? -10.375 -9.977 4.504 1 97.75 94 LEU A N 1
ATOM 715 C CA . LEU A 1 94 ? -9.781 -9.562 5.773 1 97.75 94 LEU A CA 1
ATOM 716 C C . LEU A 1 94 ? -9.109 -8.195 5.633 1 97.75 94 LEU A C 1
ATOM 718 O O . LEU A 1 94 ? -9.195 -7.363 6.535 1 97.75 94 LEU A O 1
ATOM 722 N N . LEU A 1 95 ? -8.445 -7.973 4.512 1 98.19 95 LEU A N 1
ATOM 723 C CA . LEU A 1 95 ? -7.758 -6.707 4.281 1 98.19 95 LEU A CA 1
ATOM 724 C C . LEU A 1 95 ? -8.758 -5.555 4.211 1 98.19 95 LEU A C 1
ATOM 726 O O . LEU A 1 95 ? -8.5 -4.473 4.746 1 98.19 95 LEU A O 1
ATOM 730 N N . HIS A 1 96 ? -9.875 -5.773 3.588 1 97.69 96 HIS A N 1
ATOM 731 C CA . HIS A 1 96 ? -10.891 -4.727 3.521 1 97.69 96 HIS A CA 1
ATOM 732 C C . HIS A 1 96 ? -11.523 -4.484 4.891 1 97.69 96 HIS A C 1
ATOM 734 O O . HIS A 1 96 ? -11.875 -3.35 5.219 1 97.69 96 HIS A O 1
ATOM 740 N N . ALA A 1 97 ? -11.672 -5.52 5.711 1 96.19 97 ALA A N 1
ATOM 741 C CA . ALA A 1 97 ? -12.156 -5.34 7.078 1 96.19 97 ALA A CA 1
ATOM 742 C C . ALA A 1 97 ? -11.18 -4.508 7.902 1 96.19 97 ALA A C 1
ATOM 744 O O . ALA A 1 97 ? -11.594 -3.629 8.664 1 96.19 97 ALA A O 1
ATOM 745 N N . ALA A 1 98 ? -9.906 -4.758 7.707 1 96.56 98 ALA A N 1
ATOM 746 C CA . ALA A 1 98 ? -8.875 -3.984 8.391 1 96.56 98 ALA A CA 1
ATOM 747 C C . ALA A 1 98 ? -8.93 -2.514 7.984 1 96.56 98 ALA A C 1
ATOM 749 O O . ALA A 1 98 ? -8.742 -1.625 8.82 1 96.56 98 ALA A O 1
ATOM 750 N N . MET A 1 99 ? -9.195 -2.273 6.746 1 96.12 99 MET A N 1
ATOM 751 C CA . MET A 1 99 ? -9.352 -0.905 6.262 1 96.12 99 MET A CA 1
ATOM 752 C C . MET A 1 99 ? -10.523 -0.21 6.949 1 96.12 99 MET A C 1
ATOM 754 O O . MET A 1 99 ? -10.398 0.939 7.379 1 96.12 99 MET A O 1
ATOM 758 N N . GLY A 1 100 ? -11.641 -0.921 7.039 1 93.94 100 GLY A N 1
ATOM 759 C CA . GLY A 1 100 ? -12.781 -0.375 7.75 1 93.94 100 GLY A CA 1
ATOM 760 C C . GLY A 1 100 ? -12.484 -0.06 9.203 1 93.94 100 GLY A C 1
ATOM 761 O O . GLY A 1 100 ? -12.859 1.002 9.703 1 93.94 100 GLY A O 1
ATOM 762 N N . LEU A 1 101 ? -11.789 -0.928 9.844 1 94.25 101 LEU A N 1
ATOM 763 C CA . LEU A 1 101 ? -11.422 -0.726 11.242 1 94.25 101 LEU A CA 1
ATOM 764 C C . LEU A 1 101 ? -10.484 0.47 11.391 1 94.25 101 LEU A C 1
ATOM 766 O O . LEU A 1 101 ? -10.617 1.25 12.336 1 94.25 101 LEU A O 1
ATOM 770 N N . TRP A 1 102 ? -9.555 0.575 10.516 1 94.31 102 TRP A N 1
ATOM 771 C CA . TRP A 1 102 ? -8.641 1.71 10.531 1 94.31 102 TRP A CA 1
ATOM 772 C C . TRP A 1 102 ? -9.406 3.027 10.445 1 94.31 102 TRP A C 1
ATOM 774 O O . TRP A 1 102 ? -9.07 3.988 11.148 1 94.31 102 TRP A O 1
ATOM 784 N N . ARG A 1 103 ? -10.445 3.096 9.633 1 92.62 103 ARG A N 1
ATOM 785 C CA . ARG A 1 103 ? -11.234 4.316 9.477 1 92.62 103 ARG A CA 1
ATOM 786 C C . ARG A 1 103 ? -11.93 4.684 10.789 1 92.62 103 ARG A C 1
ATOM 788 O O . ARG A 1 103 ? -11.93 5.852 11.188 1 92.62 103 ARG A O 1
ATOM 795 N N . VAL A 1 104 ? -12.43 3.699 11.438 1 89.38 104 VAL A N 1
ATOM 796 C CA . VAL A 1 104 ? -13.164 3.932 12.68 1 89.38 104 VAL A CA 1
ATOM 797 C C . VAL A 1 104 ? -12.195 4.355 13.781 1 89.38 104 VAL A C 1
ATOM 799 O O . VAL A 1 104 ? -12.492 5.266 14.562 1 89.38 104 VAL A O 1
ATOM 802 N N . TYR A 1 105 ? -11.023 3.824 13.727 1 90.25 105 TYR A N 1
ATOM 803 C CA . TYR A 1 105 ? -10.086 4.031 14.828 1 90.25 105 TYR A CA 1
ATOM 804 C C . TYR A 1 105 ? -9.227 5.266 14.594 1 90.25 105 TYR A C 1
ATOM 806 O O . TYR A 1 105 ? -8.859 5.961 15.539 1 90.25 105 TYR A O 1
ATOM 814 N N . PHE A 1 106 ? -8.93 5.602 13.359 1 89.88 106 PHE A N 1
ATOM 815 C CA . PHE A 1 106 ? -7.977 6.672 13.086 1 89.88 106 PHE A CA 1
ATOM 816 C C . PHE A 1 106 ? -8.656 7.828 12.359 1 89.88 106 PHE A C 1
ATOM 818 O O . PHE A 1 106 ? -8.586 8.977 12.812 1 89.88 106 PHE A O 1
ATOM 825 N N . GLU A 1 107 ? -9.336 7.547 11.32 1 90 107 GLU A N 1
ATOM 826 C CA . GLU A 1 107 ? -9.898 8.602 10.492 1 90 107 GLU A CA 1
ATOM 827 C C . GLU A 1 107 ? -10.992 9.367 11.234 1 90 107 GLU A C 1
ATOM 829 O O . GLU A 1 107 ? -11.109 10.586 11.102 1 90 107 GLU A O 1
ATOM 834 N N . ARG A 1 108 ? -11.727 8.727 12.008 1 87.75 108 ARG A N 1
ATOM 835 C CA . ARG A 1 108 ? -12.836 9.328 12.742 1 87.75 108 ARG A CA 1
ATOM 836 C C . ARG A 1 108 ? -12.336 10.391 13.719 1 87.75 108 ARG A C 1
ATOM 838 O O . ARG A 1 108 ? -13.062 11.32 14.062 1 87.75 108 ARG A O 1
ATOM 845 N N . LYS A 1 109 ? -11.164 10.273 14.172 1 89.25 109 LYS A N 1
ATOM 846 C CA . LYS A 1 109 ? -10.602 11.219 15.133 1 89.25 109 LYS A CA 1
ATOM 847 C C . LYS A 1 109 ? -10.398 12.594 14.5 1 89.25 109 LYS A C 1
ATOM 849 O O . LYS A 1 109 ? -10.297 13.602 15.203 1 89.25 109 LYS A O 1
ATOM 854 N N . LEU A 1 110 ? -10.242 12.602 13.195 1 89.06 110 LEU A N 1
ATOM 855 C CA . LEU A 1 110 ? -10.141 13.867 12.477 1 89.06 110 LEU A CA 1
ATOM 856 C C . LEU A 1 110 ? -11.516 14.461 12.219 1 89.06 110 LEU A C 1
ATOM 858 O O . LEU A 1 110 ? -12.188 14.078 11.258 1 89.06 110 LEU A O 1
ATOM 862 N N . GLU A 1 111 ? -11.938 15.414 13 1 81.62 111 GLU A N 1
ATOM 863 C CA . GLU A 1 111 ? -13.281 15.969 13.016 1 81.62 111 GLU A CA 1
ATOM 864 C C . GLU A 1 111 ? -13.688 16.453 11.625 1 81.62 111 GLU A C 1
ATOM 866 O O . GLU A 1 111 ? -14.844 16.312 11.219 1 81.62 111 GLU A O 1
ATOM 871 N N . ASP A 1 112 ? -12.805 16.984 10.938 1 81.06 112 ASP A N 1
ATOM 872 C CA . ASP A 1 112 ? -13.117 17.516 9.617 1 81.06 112 ASP A CA 1
ATOM 873 C C . ASP A 1 112 ? -13.516 16.391 8.656 1 81.06 112 ASP A C 1
ATOM 875 O O . ASP A 1 112 ? -14.219 16.625 7.676 1 81.06 112 ASP A O 1
ATOM 879 N N . LEU A 1 113 ? -13.07 15.203 8.984 1 76.94 113 LEU A N 1
ATOM 880 C CA . LEU A 1 113 ? -13.375 14.055 8.133 1 76.94 113 LEU A CA 1
ATOM 881 C C . LEU A 1 113 ? -14.484 13.203 8.75 1 76.94 113 LEU A C 1
ATOM 883 O O . LEU A 1 113 ? -14.82 12.141 8.219 1 76.94 113 LEU A O 1
ATOM 887 N N . ALA A 1 114 ? -15.07 13.688 9.742 1 71.12 114 ALA A N 1
ATOM 888 C CA . ALA A 1 114 ? -15.961 12.852 10.539 1 71.12 114 ALA A CA 1
ATOM 889 C C . ALA A 1 114 ? -17.219 12.492 9.758 1 71.12 114 ALA A C 1
ATOM 891 O O . ALA A 1 114 ? -17.859 11.469 10.023 1 71.12 114 ALA A O 1
ATOM 892 N N . TYR A 1 115 ? -17.5 13.164 8.781 1 77.94 115 TYR A N 1
ATOM 893 C CA . TYR A 1 115 ? -18.703 12.828 8.039 1 77.94 115 TYR A CA 1
ATOM 894 C C . TYR A 1 115 ? -18.375 12.039 6.777 1 77.94 115 TYR A C 1
ATOM 896 O O . TYR A 1 115 ? -19.266 11.508 6.113 1 77.94 115 TYR A O 1
ATOM 904 N N . ASP A 1 116 ? -17.141 11.836 6.496 1 82 116 ASP A N 1
ATOM 905 C CA . ASP A 1 116 ? -16.719 11.188 5.25 1 82 116 ASP A CA 1
ATOM 906 C C . ASP A 1 116 ? -16.438 9.703 5.473 1 82 116 ASP A C 1
ATOM 908 O O . ASP A 1 116 ? -16.594 8.891 4.559 1 82 116 ASP A O 1
ATOM 912 N N . TRP A 1 117 ? -16.062 9.391 6.672 1 81.69 117 TRP A N 1
ATOM 913 C CA . TRP A 1 117 ? -15.578 8.031 6.918 1 81.69 117 TRP A CA 1
ATOM 914 C C . TRP A 1 117 ? -16.688 7.012 6.703 1 81.69 117 TRP A C 1
ATOM 916 O O . TRP A 1 117 ? -16.453 5.926 6.164 1 81.69 117 TRP A O 1
ATOM 926 N N . PRO A 1 118 ? -17.969 7.348 6.926 1 84.38 118 PRO A N 1
ATOM 927 C CA . PRO A 1 118 ? -19.016 6.359 6.656 1 84.38 118 PRO A CA 1
ATOM 928 C C . PRO A 1 118 ? -19.156 6.039 5.168 1 84.38 118 PRO A C 1
ATOM 930 O O . PRO A 1 118 ? -19.375 4.883 4.801 1 84.38 118 PRO A O 1
ATOM 933 N N . ARG A 1 119 ? -19.109 7.062 4.363 1 85.94 119 ARG A N 1
ATOM 934 C CA . ARG A 1 119 ? -19.156 6.836 2.922 1 85.94 119 ARG A CA 1
ATOM 935 C C . ARG A 1 119 ? -18 5.957 2.467 1 85.94 119 ARG A C 1
ATOM 937 O O . ARG A 1 119 ? -18.172 5.043 1.659 1 85.94 119 ARG A O 1
ATOM 944 N N . GLN A 1 120 ? -16.828 6.215 2.953 1 87.44 120 GLN A N 1
ATOM 945 C CA . GLN A 1 120 ? -15.656 5.426 2.598 1 87.44 120 GLN A CA 1
ATOM 946 C C . GLN A 1 120 ? -15.781 3.992 3.111 1 87.44 120 GLN A C 1
ATOM 948 O O . GLN A 1 120 ? -15.336 3.051 2.449 1 87.44 120 GLN A O 1
ATOM 953 N N . LEU A 1 121 ? -16.406 3.842 4.23 1 90.56 121 LEU A N 1
ATOM 954 C CA . LEU A 1 121 ? -16.625 2.516 4.793 1 90.56 121 LEU A CA 1
ATOM 955 C C . LEU A 1 121 ? -17.547 1.688 3.889 1 90.56 121 LEU A C 1
ATOM 957 O O . LEU A 1 121 ? -17.328 0.487 3.715 1 90.56 121 LEU A O 1
ATOM 961 N N . VAL A 1 122 ? -18.5 2.32 3.316 1 91.31 122 VAL A N 1
ATOM 962 C CA . VAL A 1 122 ? -19.391 1.646 2.375 1 91.31 122 VAL A CA 1
ATOM 963 C C . VAL A 1 122 ? -18.578 1.126 1.188 1 91.31 122 VAL A C 1
ATOM 965 O O . VAL A 1 122 ? -18.781 -0.006 0.74 1 91.31 122 VAL A O 1
ATOM 968 N N . GLY A 1 123 ? -17.688 1.977 0.666 1 91.38 123 GLY A N 1
ATOM 969 C CA . GLY A 1 123 ? -16.812 1.53 -0.406 1 91.38 123 GLY A CA 1
ATOM 970 C C . GLY A 1 123 ? -15.992 0.305 -0.038 1 91.38 123 GLY A C 1
ATOM 971 O O . GLY A 1 123 ? -15.891 -0.642 -0.822 1 91.38 123 GLY A O 1
ATOM 972 N N . ASP A 1 124 ? -15.43 0.293 1.161 1 94.12 124 ASP A N 1
ATOM 973 C CA . ASP A 1 124 ? -14.664 -0.851 1.645 1 94.12 124 ASP A CA 1
ATOM 974 C C . ASP A 1 124 ? -15.531 -2.105 1.713 1 94.12 124 ASP A C 1
ATOM 976 O O . ASP A 1 124 ? -15.078 -3.199 1.367 1 94.12 124 ASP A O 1
ATOM 980 N N . LEU A 1 125 ? -16.781 -1.882 2.148 1 94.94 125 LEU A N 1
ATOM 981 C CA . LEU A 1 125 ? -17.703 -3.004 2.27 1 94.94 125 LEU A CA 1
ATOM 982 C C . LEU A 1 125 ? -18.062 -3.57 0.896 1 94.94 125 LEU A C 1
ATOM 984 O O . LEU A 1 125 ? -18.109 -4.789 0.716 1 94.94 125 LEU A O 1
ATOM 988 N N . VAL A 1 126 ? -18.266 -2.703 -0.04 1 96.31 126 VAL A N 1
ATOM 989 C CA . VAL A 1 126 ? -18.609 -3.129 -1.394 1 96.31 126 VAL A CA 1
ATOM 990 C C . VAL A 1 126 ? -17.453 -3.922 -1.991 1 96.31 126 VAL A C 1
ATOM 992 O O . VAL A 1 126 ? -17.656 -4.984 -2.586 1 96.31 126 VAL A O 1
ATOM 995 N N . LEU A 1 127 ? -16.266 -3.465 -1.812 1 97.06 127 LEU A N 1
ATOM 996 C CA . LEU A 1 127 ? -15.102 -4.156 -2.35 1 97.06 127 LEU A CA 1
ATOM 997 C C . LEU A 1 127 ? -14.898 -5.504 -1.659 1 97.06 127 LEU A C 1
ATOM 999 O O . LEU A 1 127 ? -14.609 -6.504 -2.314 1 97.06 127 LEU A O 1
ATOM 1003 N N . ALA A 1 128 ? -15.117 -5.559 -0.34 1 97.56 128 ALA A N 1
ATOM 1004 C CA . ALA A 1 128 ? -15.047 -6.828 0.381 1 97.56 128 ALA A CA 1
ATOM 1005 C C . ALA A 1 128 ? -16.109 -7.805 -0.12 1 97.56 128 ALA A C 1
ATOM 1007 O O . ALA A 1 128 ? -15.828 -8.992 -0.307 1 97.56 128 ALA A O 1
ATOM 1008 N N . LEU A 1 129 ? -17.281 -7.289 -0.361 1 97.88 129 LEU A N 1
ATOM 1009 C CA . LEU A 1 129 ? -18.406 -8.133 -0.78 1 97.88 129 LEU A CA 1
ATOM 1010 C C . LEU A 1 129 ? -18.156 -8.719 -2.166 1 97.88 129 LEU A C 1
ATOM 1012 O O . LEU A 1 129 ? -18.609 -9.812 -2.473 1 97.88 129 LEU A O 1
ATOM 1016 N N . SER A 1 130 ? -17.438 -7.988 -3.021 1 97.69 130 SER A N 1
ATOM 1017 C CA . SER A 1 130 ? -17.109 -8.555 -4.332 1 97.69 130 SER A CA 1
ATOM 1018 C C . SER A 1 130 ? -16.312 -9.844 -4.199 1 97.69 130 SER A C 1
ATOM 1020 O O . SER A 1 130 ? -16.516 -10.781 -4.973 1 97.69 130 SER A O 1
ATOM 1022 N N . TRP A 1 131 ? -15.43 -9.961 -3.213 1 97.81 131 TRP A N 1
ATOM 1023 C CA . TRP A 1 131 ? -14.664 -11.18 -2.98 1 97.81 131 TRP A CA 1
ATOM 1024 C C . TRP A 1 131 ? -15.539 -12.273 -2.377 1 97.81 131 TRP A C 1
ATOM 1026 O O . TRP A 1 131 ? -15.367 -13.453 -2.678 1 97.81 131 TRP A O 1
ATOM 1036 N N . VAL A 1 132 ? -16.438 -11.867 -1.504 1 97.38 132 VAL A N 1
ATOM 1037 C CA . VAL A 1 132 ? -17.391 -12.836 -0.963 1 97.38 132 VAL A CA 1
ATOM 1038 C C . VAL A 1 132 ? -18.219 -13.445 -2.098 1 97.38 132 VAL A C 1
ATOM 1040 O O . VAL A 1 132 ? -18.406 -14.664 -2.15 1 97.38 132 VAL A O 1
ATOM 1043 N N . PHE A 1 133 ? -18.703 -12.609 -2.959 1 97.19 133 PHE A N 1
ATOM 1044 C CA . PHE A 1 133 ? -19.453 -13.078 -4.113 1 97.19 133 PHE A CA 1
ATOM 1045 C C . PHE A 1 133 ? -18.625 -14.047 -4.953 1 97.19 133 PHE A C 1
ATOM 1047 O O . PHE A 1 133 ? -19.141 -15.07 -5.41 1 97.19 133 PHE A O 1
ATOM 1054 N N . PHE A 1 134 ? -17.422 -13.68 -5.145 1 97.25 134 PHE A N 1
ATOM 1055 C CA . PHE A 1 134 ? -16.531 -14.57 -5.883 1 97.25 134 PHE A CA 1
ATOM 1056 C C . PHE A 1 134 ? -16.453 -15.938 -5.207 1 97.25 134 PHE A C 1
ATOM 1058 O O . PHE A 1 134 ? -16.562 -16.969 -5.871 1 97.25 134 PHE A O 1
ATOM 1065 N N . LEU A 1 135 ? -16.25 -15.992 -3.898 1 96.44 135 LEU A N 1
ATOM 1066 C CA . LEU A 1 135 ? -16.109 -17.25 -3.166 1 96.44 135 LEU A CA 1
ATOM 1067 C C . LEU A 1 135 ? -17.391 -18.078 -3.236 1 96.44 135 LEU A C 1
ATOM 1069 O O . LEU A 1 135 ? -17.344 -19.281 -3.443 1 96.44 135 LEU A O 1
ATOM 1073 N N . VAL A 1 136 ? -18.484 -17.438 -3.078 1 95.44 136 VAL A N 1
ATOM 1074 C CA . VAL A 1 136 ? -19.766 -18.125 -3.115 1 95.44 136 VAL A CA 1
ATOM 1075 C C . VAL A 1 136 ? -20 -18.703 -4.508 1 95.44 136 VAL A C 1
ATOM 1077 O O . VAL A 1 136 ? -20.406 -19.859 -4.645 1 95.44 136 VAL A O 1
ATOM 1080 N N . SER A 1 137 ? -19.688 -17.953 -5.52 1 93.25 137 SER A N 1
ATOM 1081 C CA . SER A 1 137 ? -19.875 -18.406 -6.895 1 93.25 137 SER A CA 1
ATOM 1082 C C . SER A 1 137 ? -18.922 -19.562 -7.215 1 93.25 137 SER A C 1
ATOM 1084 O O . SER A 1 137 ? -19.312 -20.5 -7.906 1 93.25 137 SER A O 1
ATOM 1086 N N . SER A 1 138 ? -17.734 -19.422 -6.73 1 90.75 138 SER A N 1
ATOM 1087 C CA . SER A 1 138 ? -16.766 -20.484 -6.949 1 90.75 138 SER A CA 1
ATOM 1088 C C . SER A 1 138 ? -17.172 -21.766 -6.238 1 90.75 138 SER A C 1
ATOM 1090 O O . SER A 1 138 ? -16.938 -22.859 -6.742 1 90.75 138 SER A O 1
ATOM 1092 N N . TRP A 1 139 ? -17.688 -21.609 -5.047 1 88 139 TRP A N 1
ATOM 1093 C CA . TRP A 1 139 ? -18.188 -22.75 -4.293 1 88 139 TRP A CA 1
ATOM 1094 C C . TRP A 1 139 ? -19.344 -23.422 -5.02 1 88 139 TRP A C 1
ATOM 1096 O O . TRP A 1 139 ? -19.391 -24.656 -5.137 1 88 139 TRP A O 1
ATOM 1106 N N . ARG A 1 140 ? -20.188 -22.703 -5.656 1 86.56 140 ARG A N 1
ATOM 1107 C CA . ARG A 1 140 ? -21.328 -23.234 -6.387 1 86.56 140 ARG A CA 1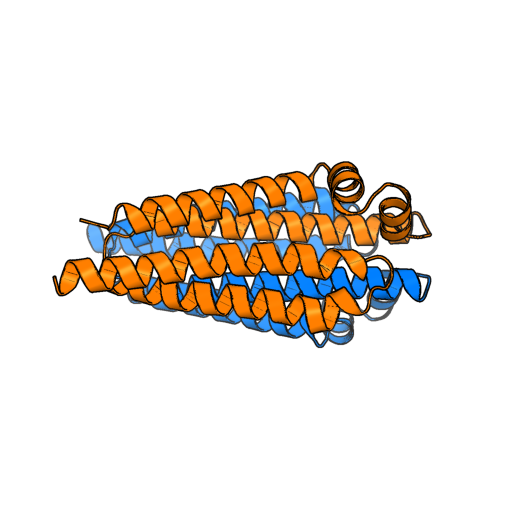
ATOM 1108 C C . ARG A 1 140 ? -20.891 -23.969 -7.652 1 86.56 140 ARG A C 1
ATOM 1110 O O . ARG A 1 140 ? -21.453 -25 -8 1 86.56 140 ARG A O 1
ATOM 1117 N N . GLU A 1 141 ? -19.906 -23.391 -8.258 1 82.38 141 GLU A N 1
ATOM 1118 C CA . GLU A 1 141 ? -19.391 -24.016 -9.469 1 82.38 141 GLU A CA 1
ATOM 1119 C C . GLU A 1 141 ? -18.75 -25.375 -9.156 1 82.38 141 GLU A C 1
ATOM 1121 O O . GLU A 1 141 ? -18.781 -26.281 -9.977 1 82.38 141 GLU A O 1
ATOM 1126 N N . LYS A 1 142 ? -18.234 -25.484 -8.023 1 81.81 142 LYS A N 1
ATOM 1127 C CA . LYS A 1 142 ? -17.547 -26.719 -7.641 1 81.81 142 LYS A CA 1
ATOM 1128 C C . LYS A 1 142 ? -18.531 -27.797 -7.215 1 81.81 142 LYS A C 1
ATOM 1130 O O . LYS A 1 142 ? -18.312 -28.984 -7.441 1 81.81 142 LYS A O 1
ATOM 1135 N N . TYR A 1 143 ? -19.578 -27.406 -6.609 1 81.62 143 TYR A N 1
ATOM 1136 C CA . TYR A 1 143 ? -20.453 -28.406 -5.988 1 81.62 143 TYR 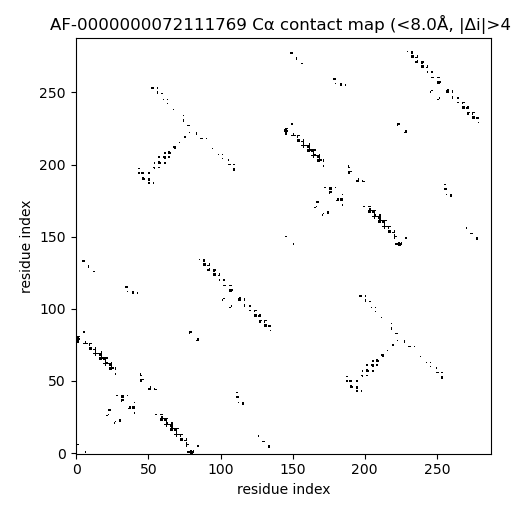A CA 1
ATOM 1137 C C . TYR A 1 143 ? -21.766 -28.516 -6.742 1 81.62 143 TYR A C 1
ATOM 1139 O O . TYR A 1 143 ? -22.578 -29.406 -6.469 1 81.62 143 TYR A O 1
ATOM 1147 N N . ASP A 1 144 ? -22.109 -27.578 -7.543 1 73.62 144 ASP A N 1
ATOM 1148 C CA . ASP A 1 144 ? -23.266 -27.797 -8.406 1 73.62 144 ASP A CA 1
ATOM 1149 C C . ASP A 1 144 ? -22.859 -28.484 -9.711 1 73.62 144 ASP A C 1
ATOM 1151 O O . ASP A 1 144 ? -23.578 -29.359 -10.195 1 73.62 144 ASP A O 1
ATOM 1155 N N . MET B 1 1 ? 6.633 -27.719 -8.234 1 66.38 1 MET B N 1
ATOM 1156 C CA . MET B 1 1 ? 6.984 -27.203 -6.918 1 66.38 1 MET B CA 1
ATOM 1157 C C . MET B 1 1 ? 7.453 -25.75 -7.016 1 66.38 1 MET B C 1
ATOM 1159 O O . MET B 1 1 ? 8.062 -25.359 -8.008 1 66.38 1 MET B O 1
ATOM 1163 N N . GLY B 1 2 ? 6.895 -24.938 -6.254 1 73.62 2 GLY B N 1
ATOM 1164 C CA . GLY B 1 2 ? 7.336 -23.547 -6.301 1 73.62 2 GLY B CA 1
ATOM 1165 C C . GLY B 1 2 ? 8.766 -23.359 -5.82 1 73.62 2 GLY B C 1
ATOM 1166 O O . GLY B 1 2 ? 9.336 -24.266 -5.207 1 73.62 2 GLY B O 1
ATOM 1167 N N . SER B 1 3 ? 9.438 -22.359 -6.297 1 87.12 3 SER B N 1
ATOM 1168 C CA . SER B 1 3 ? 10.805 -22.016 -5.918 1 87.12 3 SER B CA 1
ATOM 1169 C C . SER B 1 3 ? 10.891 -21.625 -4.445 1 87.12 3 SER B C 1
ATOM 1171 O O . SER B 1 3 ? 10.125 -20.781 -3.977 1 87.12 3 SER B O 1
ATOM 1173 N N . SER B 1 4 ? 11.797 -22.359 -3.752 1 91.69 4 SER B N 1
ATOM 1174 C CA . SER B 1 4 ? 12.062 -21.969 -2.373 1 91.69 4 SER B CA 1
ATOM 1175 C C . SER B 1 4 ? 12.562 -20.531 -2.293 1 91.69 4 SER B C 1
ATOM 1177 O O . SER B 1 4 ? 12.242 -19.797 -1.351 1 91.69 4 SER B O 1
ATOM 1179 N N . GLY B 1 5 ? 13.32 -20.188 -3.275 1 95.38 5 GLY B N 1
ATOM 1180 C CA . GLY B 1 5 ? 13.812 -18.812 -3.324 1 95.38 5 GLY B CA 1
ATOM 1181 C C . GLY B 1 5 ? 12.695 -17.781 -3.389 1 95.38 5 GLY B C 1
ATOM 1182 O O . GLY B 1 5 ? 12.75 -16.75 -2.713 1 95.38 5 GLY B O 1
ATOM 1183 N N . PHE B 1 6 ? 11.734 -18.078 -4.18 1 97.56 6 PHE B N 1
ATOM 1184 C CA . PHE B 1 6 ? 10.602 -17.172 -4.301 1 97.56 6 PHE B CA 1
ATOM 1185 C C . PHE B 1 6 ? 9.875 -17.031 -2.967 1 97.56 6 PHE B C 1
ATOM 1187 O O . PHE B 1 6 ? 9.57 -15.922 -2.537 1 97.56 6 PHE B O 1
ATOM 1194 N N . PHE B 1 7 ? 9.656 -18.141 -2.26 1 98.12 7 PHE B N 1
ATOM 1195 C CA . PHE B 1 7 ? 8.977 -18.141 -0.967 1 98.12 7 PHE B CA 1
ATOM 1196 C C . PHE B 1 7 ? 9.758 -17.312 0.046 1 98.12 7 PHE B C 1
ATOM 1198 O O . PHE B 1 7 ? 9.18 -16.469 0.747 1 98.12 7 PHE B O 1
ATOM 1205 N N . ILE B 1 8 ? 11.008 -17.484 0.086 1 97.94 8 ILE B N 1
ATOM 1206 C CA . ILE B 1 8 ? 11.852 -16.828 1.068 1 97.94 8 ILE B CA 1
ATOM 1207 C C . ILE B 1 8 ? 11.867 -15.32 0.808 1 97.94 8 ILE B C 1
ATOM 1209 O O . ILE B 1 8 ? 11.688 -14.523 1.73 1 97.94 8 ILE B O 1
ATOM 1213 N N . ILE B 1 9 ? 12.031 -14.914 -0.416 1 98.38 9 ILE B N 1
ATOM 1214 C CA . ILE B 1 9 ? 12.125 -13.5 -0.754 1 98.38 9 ILE B CA 1
ATOM 1215 C C . ILE B 1 9 ? 10.773 -12.828 -0.512 1 98.38 9 ILE B C 1
ATOM 1217 O O . ILE B 1 9 ? 10.703 -11.758 0.094 1 98.38 9 ILE B O 1
ATOM 1221 N N . CYS B 1 10 ? 9.695 -13.477 -0.891 1 98.56 10 CYS B N 1
ATOM 1222 C CA . CYS B 1 10 ? 8.367 -12.93 -0.648 1 98.56 10 CYS B CA 1
ATOM 1223 C C . CYS B 1 10 ? 8.102 -12.773 0.845 1 98.56 10 CYS B C 1
ATOM 1225 O O . CYS B 1 10 ? 7.609 -11.734 1.286 1 98.56 10 CYS B O 1
ATOM 1227 N N . THR B 1 11 ? 8.445 -13.812 1.593 1 98.56 11 THR B N 1
ATOM 1228 C CA . THR B 1 11 ? 8.188 -13.781 3.027 1 98.56 11 THR B CA 1
ATOM 1229 C C . THR B 1 11 ? 9.039 -12.703 3.701 1 98.56 11 THR B C 1
ATOM 1231 O O . THR B 1 11 ? 8.57 -12 4.598 1 98.56 11 THR B O 1
ATOM 1234 N N . LEU B 1 12 ? 10.297 -12.594 3.266 1 98.25 12 LEU B N 1
ATOM 1235 C CA . LEU B 1 12 ? 11.172 -11.555 3.812 1 98.25 12 LEU B CA 1
ATOM 1236 C C . LEU B 1 12 ? 10.617 -10.172 3.514 1 98.25 12 LEU B C 1
ATOM 1238 O O . LEU B 1 12 ? 10.508 -9.328 4.41 1 98.25 12 LEU B O 1
ATOM 1242 N N . HIS B 1 13 ? 10.305 -9.922 2.264 1 98.62 13 HIS B N 1
ATOM 1243 C CA . HIS B 1 13 ? 9.719 -8.641 1.884 1 98.62 13 HIS B CA 1
ATOM 1244 C C . HIS B 1 13 ? 8.406 -8.398 2.625 1 98.62 13 HIS B C 1
ATOM 1246 O O . HIS B 1 13 ? 8.117 -7.266 3.025 1 98.62 13 HIS B O 1
ATOM 1252 N N . SER B 1 14 ? 7.609 -9.406 2.832 1 98.81 14 SER B N 1
ATOM 1253 C CA . SER B 1 14 ? 6.359 -9.312 3.58 1 98.81 14 SER B CA 1
ATOM 1254 C C . SER B 1 14 ? 6.609 -8.883 5.023 1 98.81 14 SER B C 1
ATOM 1256 O O . SER B 1 14 ? 5.953 -7.965 5.523 1 98.81 14 SER B O 1
ATOM 1258 N N . LEU B 1 15 ? 7.539 -9.508 5.641 1 98.56 15 LEU B N 1
ATOM 1259 C CA . LEU B 1 15 ? 7.855 -9.195 7.031 1 98.56 15 LEU B CA 1
ATOM 1260 C C . LEU B 1 15 ? 8.344 -7.762 7.172 1 98.56 15 LEU B C 1
ATOM 1262 O O . LEU B 1 15 ? 7.957 -7.055 8.102 1 98.56 15 LEU B O 1
ATOM 1266 N N . ILE B 1 16 ? 9.164 -7.332 6.266 1 98.31 16 ILE B N 1
ATOM 1267 C CA . ILE B 1 16 ? 9.695 -5.973 6.297 1 98.31 16 ILE B CA 1
ATOM 1268 C C . ILE B 1 16 ? 8.547 -4.973 6.141 1 98.31 16 ILE B C 1
ATOM 1270 O O . ILE B 1 16 ? 8.438 -4.02 6.914 1 98.31 16 ILE B O 1
ATOM 1274 N N . ALA B 1 17 ? 7.676 -5.195 5.191 1 98.38 17 ALA B N 1
ATOM 1275 C CA . ALA B 1 17 ? 6.574 -4.273 4.926 1 98.38 17 ALA B CA 1
ATOM 1276 C C . ALA B 1 17 ? 5.582 -4.254 6.086 1 98.38 17 ALA B C 1
ATOM 1278 O O . ALA B 1 17 ? 5.184 -3.186 6.555 1 98.38 17 ALA B O 1
ATOM 1279 N N . THR B 1 18 ? 5.25 -5.41 6.605 1 98.62 18 THR B N 1
ATOM 1280 C CA . THR B 1 18 ? 4.246 -5.488 7.66 1 98.62 18 THR B CA 1
ATOM 1281 C C . THR B 1 18 ? 4.777 -4.891 8.961 1 98.62 18 THR B C 1
ATOM 1283 O O . THR B 1 18 ? 4.074 -4.141 9.641 1 98.62 18 THR B O 1
ATOM 1286 N N . THR B 1 19 ? 6.031 -5.215 9.273 1 98.06 19 THR B N 1
ATOM 1287 C CA . THR B 1 19 ? 6.609 -4.684 10.5 1 98.06 19 THR B CA 1
ATOM 1288 C C . THR B 1 19 ? 6.785 -3.17 10.406 1 98.06 19 THR B C 1
ATOM 1290 O O . THR B 1 19 ? 6.438 -2.439 11.336 1 98.06 19 THR B O 1
ATOM 1293 N N . SER B 1 20 ? 7.309 -2.695 9.312 1 97.12 20 SER B N 1
ATOM 1294 C CA . SER B 1 20 ? 7.445 -1.255 9.117 1 97.12 20 SER B CA 1
ATOM 1295 C C . SER B 1 20 ? 6.09 -0.559 9.172 1 97.12 20 SER B C 1
ATOM 1297 O O . SER B 1 20 ? 5.949 0.491 9.805 1 97.12 20 SER B O 1
ATOM 1299 N N . GLY B 1 21 ? 5.059 -1.19 8.523 1 98.12 21 GLY B N 1
ATOM 1300 C CA . GLY B 1 21 ? 3.721 -0.625 8.539 1 98.12 21 GLY B CA 1
ATOM 1301 C C . GLY B 1 21 ? 3.125 -0.541 9.938 1 98.12 21 GLY B C 1
ATOM 1302 O O . GLY B 1 21 ? 2.578 0.495 10.32 1 98.12 21 GLY B O 1
ATOM 1303 N N . ALA B 1 22 ? 3.27 -1.581 10.672 1 97.75 22 ALA B N 1
ATOM 1304 C CA . ALA B 1 22 ? 2.742 -1.603 12.031 1 97.75 22 ALA B CA 1
ATOM 1305 C C . ALA B 1 22 ? 3.441 -0.566 12.906 1 97.75 22 ALA B C 1
ATOM 1307 O O . ALA B 1 22 ? 2.793 0.14 13.68 1 97.75 22 ALA B O 1
ATOM 1308 N N . LEU B 1 23 ? 4.719 -0.428 12.734 1 97.19 23 LEU B N 1
ATOM 1309 C CA . LEU B 1 23 ? 5.473 0.533 13.531 1 97.19 23 LEU B CA 1
ATOM 1310 C C . LEU B 1 23 ? 5.07 1.962 13.188 1 97.19 23 LEU B C 1
ATOM 1312 O O . LEU B 1 23 ? 4.91 2.799 14.078 1 97.19 23 LEU B O 1
ATOM 1316 N N . ILE B 1 24 ? 4.855 2.211 11.914 1 96.44 24 ILE B N 1
ATOM 1317 C CA . ILE B 1 24 ? 4.461 3.551 11.492 1 96.44 24 ILE B CA 1
ATOM 1318 C C . ILE B 1 24 ? 3.055 3.859 12 1 96.44 24 ILE B C 1
ATOM 1320 O O . ILE B 1 24 ? 2.775 4.98 12.422 1 96.44 24 ILE B O 1
ATOM 1324 N N . MET B 1 25 ? 2.195 2.84 12.023 1 95.75 25 MET B N 1
ATOM 1325 C CA . MET B 1 25 ? 0.802 3.049 12.406 1 95.75 25 MET B CA 1
ATOM 1326 C C . MET B 1 25 ? 0.685 3.318 13.906 1 95.75 25 MET B C 1
ATOM 1328 O O . MET B 1 25 ? -0.095 4.176 14.328 1 95.75 25 MET B O 1
ATOM 1332 N N . PHE B 1 26 ? 1.569 2.725 14.719 1 95.12 26 PHE B N 1
ATOM 1333 C CA . PHE B 1 26 ? 1.3 2.746 16.156 1 95.12 26 PHE B CA 1
ATOM 1334 C C . PHE B 1 26 ? 2.457 3.385 16.922 1 95.12 26 PHE B C 1
ATOM 1336 O O . PHE B 1 26 ? 2.309 3.76 18.078 1 95.12 26 PHE B O 1
ATOM 1343 N N . TYR B 1 27 ? 3.6 3.541 16.328 1 94.69 27 TYR B N 1
ATOM 1344 C CA . TYR B 1 27 ? 4.781 4.082 16.984 1 94.69 27 TYR B CA 1
ATOM 1345 C C . TYR B 1 27 ? 5.492 5.09 16.094 1 94.69 27 TYR B C 1
ATOM 1347 O O . TYR B 1 27 ? 6.707 5.02 15.906 1 94.69 27 TYR B O 1
ATOM 1355 N N . LEU B 1 28 ? 4.703 5.977 15.562 1 92.94 28 LEU B N 1
ATOM 1356 C CA . LEU B 1 28 ? 5.191 6.918 14.555 1 92.94 28 LEU B CA 1
ATOM 1357 C C . LEU B 1 28 ? 6.352 7.738 15.109 1 92.94 28 LEU B C 1
ATOM 1359 O O . LEU B 1 28 ? 7.391 7.867 14.453 1 92.94 28 LEU B O 1
ATOM 1363 N N . ASN B 1 29 ? 6.172 8.266 16.281 1 91.38 29 ASN B N 1
ATOM 1364 C CA . ASN B 1 29 ? 7.203 9.125 16.859 1 91.38 29 ASN B CA 1
ATOM 1365 C C . ASN B 1 29 ? 8.523 8.383 17.016 1 91.38 29 ASN B C 1
ATOM 1367 O O . ASN B 1 29 ? 9.586 8.914 16.688 1 91.38 29 ASN B O 1
ATOM 1371 N N . GLU B 1 30 ? 8.492 7.184 17.531 1 92 30 GLU B N 1
ATOM 1372 C CA . GLU B 1 30 ? 9.695 6.375 17.719 1 92 30 GLU B CA 1
ATOM 1373 C C . GLU B 1 30 ? 10.367 6.074 16.375 1 92 30 GLU B C 1
ATOM 1375 O O . GLU B 1 30 ? 11.594 6.129 16.266 1 92 30 GLU B O 1
ATOM 1380 N N . VAL B 1 31 ? 9.594 5.875 15.391 1 90.75 31 VAL B N 1
ATOM 1381 C CA . VAL B 1 31 ? 10.125 5.57 14.07 1 90.75 31 VAL B CA 1
ATOM 1382 C C . VAL B 1 31 ? 10.797 6.812 13.484 1 90.75 31 VAL B C 1
ATOM 1384 O O . VAL B 1 31 ? 11.883 6.723 12.898 1 90.75 31 VAL B O 1
ATOM 1387 N N . PHE B 1 32 ? 10.172 7.941 13.664 1 90.38 32 PHE B N 1
ATOM 1388 C CA . PHE B 1 32 ? 10.734 9.18 13.148 1 90.38 32 PHE B CA 1
ATOM 1389 C C . PHE B 1 32 ? 12.031 9.523 13.875 1 90.38 32 PHE B C 1
ATOM 1391 O O . PHE B 1 32 ? 13.016 9.938 13.25 1 90.38 32 PHE B O 1
ATOM 1398 N N . VAL B 1 33 ? 12.039 9.352 15.164 1 91.38 33 VAL B N 1
ATOM 1399 C CA . VAL B 1 33 ? 13.227 9.656 15.953 1 91.38 33 VAL B CA 1
ATOM 1400 C C . VAL B 1 33 ? 14.359 8.703 15.562 1 91.38 33 VAL B C 1
ATOM 1402 O O . VAL B 1 33 ? 15.492 9.141 15.352 1 91.38 33 VAL B O 1
ATOM 1405 N N . LEU B 1 34 ? 14.086 7.457 15.453 1 88.25 34 LEU B N 1
ATOM 1406 C CA . LEU B 1 34 ? 15.078 6.461 15.07 1 88.25 34 LEU B CA 1
ATOM 1407 C C . LEU B 1 34 ? 15.57 6.707 13.648 1 88.25 34 LEU B C 1
ATOM 1409 O O . LEU B 1 34 ? 16.766 6.551 13.367 1 88.25 34 LEU B O 1
ATOM 1413 N N . GLY B 1 35 ? 14.719 7.113 12.805 1 85.88 35 GLY B N 1
ATOM 1414 C CA . GLY B 1 35 ? 15.039 7.234 11.391 1 85.88 35 GLY B CA 1
ATOM 1415 C C . GLY B 1 35 ? 15.672 8.57 11.031 1 85.88 35 GLY B C 1
ATOM 1416 O O . GLY B 1 35 ? 16.516 8.641 10.141 1 85.88 35 GLY B O 1
ATOM 1417 N N . HIS B 1 36 ? 15.258 9.633 11.711 1 87.06 36 HIS B N 1
ATOM 1418 C CA . HIS B 1 36 ? 15.617 10.969 11.234 1 87.06 36 HIS B CA 1
ATOM 1419 C C . HIS B 1 36 ? 16.266 11.789 12.344 1 87.06 36 HIS B C 1
ATOM 1421 O O . HIS B 1 36 ? 16.781 12.883 12.102 1 87.06 36 HIS B O 1
ATOM 1427 N N . GLY B 1 37 ? 16.219 11.328 13.648 1 87.19 37 GLY B N 1
ATOM 1428 C CA . GLY B 1 37 ? 16.719 12.086 14.797 1 87.19 37 GLY B CA 1
ATOM 1429 C C . GLY B 1 37 ? 15.625 12.898 15.477 1 87.19 37 GLY B C 1
ATOM 1430 O O . GLY B 1 37 ? 14.57 13.148 14.891 1 87.19 37 GLY B O 1
ATOM 1431 N N . ILE B 1 38 ? 15.836 13.367 16.547 1 90.12 38 ILE B N 1
ATOM 1432 C CA . ILE B 1 38 ? 14.859 14.016 17.422 1 90.12 38 ILE B CA 1
ATOM 1433 C C . ILE B 1 38 ? 14.422 15.352 16.812 1 90.12 38 ILE B C 1
ATOM 1435 O O . ILE B 1 38 ? 13.234 15.664 16.781 1 90.12 38 ILE B O 1
ATOM 1439 N N . GLU B 1 39 ? 15.352 16.109 16.328 1 87.94 39 GLU B N 1
ATOM 1440 C CA . GLU B 1 39 ? 15.047 17.453 15.805 1 87.94 39 GLU B CA 1
ATOM 1441 C C . GLU B 1 39 ? 14.172 17.359 14.555 1 87.94 39 GLU B C 1
ATOM 1443 O O . GLU B 1 39 ? 13.156 18.047 14.453 1 87.94 39 GLU B O 1
ATOM 1448 N N . THR B 1 40 ? 14.578 16.547 13.695 1 87.62 40 THR B N 1
ATOM 1449 C CA . THR B 1 40 ? 13.812 16.375 12.469 1 87.62 40 THR B CA 1
ATOM 1450 C C . THR B 1 40 ? 12.438 15.781 12.766 1 87.62 40 THR B C 1
ATOM 1452 O O . THR B 1 40 ? 11.438 16.203 12.18 1 87.62 40 THR B O 1
ATOM 1455 N N . ALA B 1 41 ? 12.359 14.844 13.711 1 90.12 41 ALA B N 1
ATOM 1456 C CA . ALA B 1 41 ? 11.086 14.234 14.094 1 90.12 41 ALA B CA 1
ATOM 1457 C C . ALA B 1 41 ? 10.109 15.297 14.602 1 90.12 41 ALA B C 1
ATOM 1459 O O . ALA B 1 41 ? 8.922 15.266 14.273 1 90.12 41 ALA B O 1
ATOM 1460 N N . ARG B 1 42 ? 10.602 16.172 15.312 1 89.44 42 ARG B N 1
ATOM 1461 C CA . ARG B 1 42 ? 9.766 17.234 15.844 1 89.44 42 ARG B CA 1
ATOM 1462 C C . ARG B 1 42 ? 9.211 18.109 14.727 1 89.44 42 ARG B C 1
ATOM 1464 O O . ARG B 1 42 ? 8.031 18.469 14.742 1 89.44 42 ARG B O 1
ATOM 1471 N N . LYS B 1 43 ? 10.008 18.406 13.75 1 88.19 43 LYS B N 1
ATOM 1472 C CA . LYS B 1 43 ? 9.594 19.234 12.633 1 88.19 43 LYS B CA 1
ATOM 1473 C C . LYS B 1 43 ? 8.562 18.531 11.766 1 88.19 43 LYS B C 1
ATOM 1475 O O . LYS B 1 43 ? 7.715 19.172 11.141 1 88.19 43 LYS B O 1
ATOM 1480 N N . LEU B 1 44 ? 8.617 17.25 11.836 1 90.62 44 LEU B N 1
ATOM 1481 C CA . LEU B 1 44 ? 7.734 16.453 10.984 1 90.62 44 LEU B CA 1
ATOM 1482 C C . LEU B 1 44 ? 6.387 16.234 11.664 1 90.62 44 LEU B C 1
ATOM 1484 O O . LEU B 1 44 ? 5.434 15.789 11.023 1 90.62 44 LEU B O 1
ATOM 1488 N N . LEU B 1 45 ? 6.195 16.547 12.852 1 88.88 45 LEU B N 1
ATOM 1489 C CA . LEU B 1 45 ? 4.969 16.297 13.594 1 88.88 45 LEU B CA 1
ATOM 1490 C C . LEU B 1 45 ? 3.9 17.328 13.242 1 88.88 45 LEU B C 1
ATOM 1492 O O . LEU B 1 45 ? 2.703 17.047 13.32 1 88.88 45 LEU B O 1
ATOM 1496 N N . GLY B 1 46 ? 4.258 18.516 12.82 1 89.25 46 GLY B N 1
ATOM 1497 C CA . GLY B 1 46 ? 3.305 19.578 12.547 1 89.25 46 GLY B CA 1
ATOM 1498 C C . GLY B 1 46 ? 3.354 20.703 13.562 1 89.25 46 GLY B C 1
ATOM 1499 O O . GLY B 1 46 ? 3.717 20.484 14.719 1 89.25 46 GLY B O 1
ATOM 1500 N N . SER B 1 47 ? 2.861 21.828 13.195 1 91.25 47 SER B N 1
ATOM 1501 C CA . SER B 1 47 ? 3.049 23.047 13.992 1 91.25 47 SER B CA 1
ATOM 1502 C C . SER B 1 47 ? 1.862 23.281 14.922 1 91.25 47 SER B C 1
ATOM 1504 O O . SER B 1 47 ? 1.998 23.938 15.953 1 91.25 47 SER B O 1
ATOM 1506 N N . THR B 1 48 ? 0.663 22.828 14.539 1 92.31 48 THR B N 1
ATOM 1507 C CA . THR B 1 48 ? 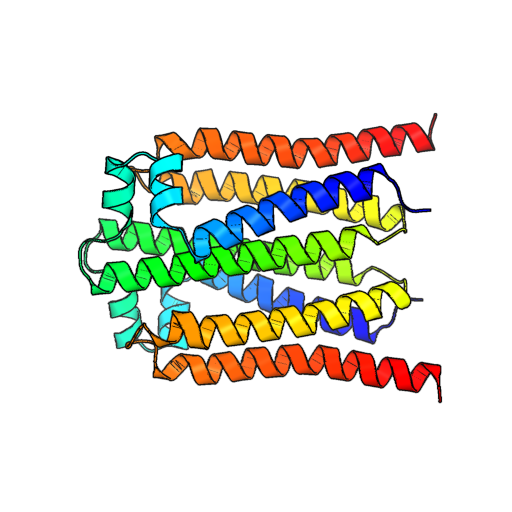-0.539 22.984 15.352 1 92.31 48 THR B CA 1
ATOM 1508 C C . THR B 1 48 ? -1.111 21.609 15.719 1 92.31 48 THR B C 1
ATOM 1510 O O . THR B 1 48 ? -0.844 20.625 15.047 1 92.31 48 THR B O 1
ATOM 1513 N N . PRO B 1 49 ? -1.917 21.562 16.812 1 92.12 49 PRO B N 1
ATOM 1514 C CA . PRO B 1 49 ? -2.568 20.297 17.172 1 92.12 49 PRO B CA 1
ATOM 1515 C C . PRO B 1 49 ? -3.389 19.719 16.016 1 92.12 49 PRO B C 1
ATOM 1517 O O . PRO B 1 49 ? -3.412 18.5 15.82 1 92.12 49 PRO B O 1
ATOM 1520 N N . HIS B 1 50 ? -4.031 20.547 15.297 1 91.81 50 HIS B N 1
ATOM 1521 C CA . HIS B 1 50 ? -4.812 20.094 14.148 1 91.81 50 HIS B CA 1
ATOM 1522 C C . HIS B 1 50 ? -3.908 19.516 13.062 1 91.81 50 HIS B C 1
ATOM 1524 O O . HIS B 1 50 ? -4.184 18.438 12.531 1 91.81 50 HIS B O 1
ATOM 1530 N N . ASP B 1 51 ? -2.809 20.203 12.719 1 93.25 51 ASP B N 1
ATOM 1531 C CA . ASP B 1 51 ? -1.875 19.703 11.719 1 93.25 51 ASP B CA 1
ATOM 1532 C C . ASP B 1 51 ? -1.264 18.375 12.148 1 93.25 51 ASP B C 1
ATOM 1534 O O . ASP B 1 51 ? -1.051 17.484 11.32 1 93.25 51 ASP B O 1
ATOM 1538 N N . GLN B 1 52 ? -0.998 18.281 13.414 1 92.75 52 GLN B N 1
ATOM 1539 C CA . GLN B 1 52 ? -0.436 17.047 13.953 1 92.75 52 GLN B CA 1
ATOM 1540 C C . GLN B 1 52 ? -1.393 15.875 13.758 1 92.75 52 GLN B C 1
ATOM 1542 O O . GLN B 1 52 ? -0.973 14.781 13.375 1 92.75 52 GLN B O 1
ATOM 1547 N N . LEU B 1 53 ? -2.625 16.125 14.023 1 93.31 53 LEU B N 1
ATOM 1548 C CA . LEU B 1 53 ? -3.625 15.078 13.844 1 93.31 53 LEU B CA 1
ATOM 1549 C C . LEU B 1 53 ? -3.75 14.688 12.375 1 93.31 53 LEU B C 1
ATOM 1551 O O . LEU B 1 53 ? -3.881 13.5 12.055 1 93.31 53 LEU B O 1
ATOM 1555 N N . VAL B 1 54 ? -3.693 15.648 11.453 1 93.19 54 VAL B N 1
ATOM 1556 C CA . VAL B 1 54 ? -3.771 15.383 10.016 1 93.19 54 VAL B CA 1
ATOM 1557 C C . VAL B 1 54 ? -2.586 14.523 9.586 1 93.19 54 VAL B C 1
ATOM 1559 O O . VAL B 1 54 ? -2.762 13.508 8.906 1 93.19 54 VAL B O 1
ATOM 1562 N N . ILE B 1 55 ? -1.43 14.898 10.031 1 93.69 55 ILE B N 1
ATOM 1563 C CA . ILE B 1 55 ? -0.208 14.188 9.664 1 93.69 55 ILE B CA 1
ATOM 1564 C C . ILE B 1 55 ? -0.232 12.781 10.266 1 93.69 55 ILE B C 1
ATOM 1566 O O . ILE B 1 55 ? 0.053 11.797 9.57 1 93.69 55 ILE B O 1
ATOM 1570 N N . LYS B 1 56 ? -0.599 12.68 11.508 1 93.19 56 LYS B N 1
ATOM 1571 C CA . LYS B 1 56 ? -0.681 11.383 12.164 1 93.19 56 LYS B CA 1
ATOM 1572 C C . LYS B 1 56 ? -1.668 10.461 11.453 1 93.19 56 LYS B C 1
ATOM 1574 O O . LYS B 1 56 ? -1.406 9.273 11.289 1 93.19 56 LYS B O 1
ATOM 1579 N N . THR B 1 57 ? -2.76 10.977 11.07 1 93.5 57 THR B N 1
ATOM 1580 C CA . THR B 1 57 ? -3.762 10.188 10.359 1 93.5 57 THR B CA 1
ATOM 1581 C C . THR B 1 57 ? -3.232 9.734 9 1 93.5 57 THR B C 1
ATOM 1583 O O . THR B 1 57 ? -3.375 8.562 8.633 1 93.5 57 THR B O 1
ATOM 1586 N N . SER B 1 58 ? -2.613 10.625 8.289 1 94.56 58 SER B N 1
ATOM 1587 C CA . SER B 1 58 ? -2.035 10.273 7 1 94.56 58 SER B CA 1
ATOM 1588 C C . SER B 1 58 ? -0.956 9.211 7.148 1 94.56 58 SER B C 1
ATOM 1590 O O . SER B 1 58 ? -0.95 8.219 6.418 1 94.56 58 SER B O 1
ATOM 1592 N N . ASP B 1 59 ? -0.121 9.344 8.117 1 95.75 59 ASP B N 1
ATOM 1593 C CA . ASP B 1 59 ? 0.965 8.391 8.32 1 95.75 59 ASP B CA 1
ATOM 1594 C C . ASP B 1 59 ? 0.431 7.051 8.82 1 95.75 59 ASP B C 1
ATOM 1596 O O . ASP B 1 59 ? 0.984 5.996 8.5 1 95.75 59 ASP B O 1
ATOM 1600 N N . SER B 1 60 ? -0.571 7.125 9.625 1 96.19 60 SER B N 1
ATOM 1601 C CA . SER B 1 60 ? -1.169 5.859 10.031 1 96.19 60 SER B CA 1
ATOM 1602 C C . SER B 1 60 ? -1.753 5.113 8.836 1 96.19 60 SER B C 1
ATOM 1604 O O . SER B 1 60 ? -1.734 3.883 8.797 1 96.19 60 SER B O 1
ATOM 1606 N N . PHE B 1 61 ? -2.273 5.805 7.855 1 97 61 PHE B N 1
ATOM 1607 C CA . PHE B 1 61 ? -2.771 5.184 6.633 1 97 61 PHE B CA 1
ATOM 1608 C C . PHE B 1 61 ? -1.623 4.617 5.809 1 97 61 PHE B C 1
ATOM 1610 O O . PHE B 1 61 ? -1.747 3.539 5.219 1 97 61 PHE B O 1
ATOM 1617 N N . VAL B 1 62 ? -0.519 5.328 5.754 1 97.75 62 VAL B N 1
ATOM 1618 C CA . VAL B 1 62 ? 0.691 4.797 5.137 1 97.75 62 VAL B CA 1
ATOM 1619 C C . VAL B 1 62 ? 1.048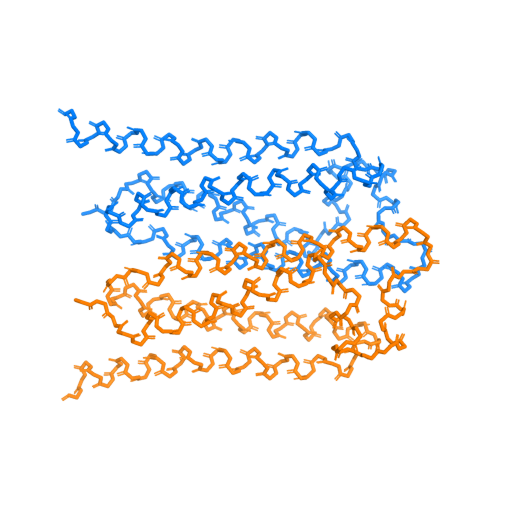 3.453 5.77 1 97.75 62 VAL B C 1
ATOM 1621 O O . VAL B 1 62 ? 1.313 2.479 5.062 1 97.75 62 VAL B O 1
ATOM 1624 N N . GLY B 1 63 ? 1.025 3.447 7.102 1 98.06 63 GLY B N 1
ATOM 1625 C CA . GLY B 1 63 ? 1.318 2.215 7.812 1 98.06 63 GLY B CA 1
ATOM 1626 C C . GLY B 1 63 ? 0.376 1.08 7.453 1 98.06 63 GLY B C 1
ATOM 1627 O O . GLY B 1 63 ? 0.813 -0.052 7.234 1 98.06 63 GLY B O 1
ATOM 1628 N N . LEU B 1 64 ? -0.888 1.363 7.395 1 98.38 64 LEU B N 1
ATOM 1629 C CA . LEU B 1 64 ? -1.86 0.346 7.012 1 98.38 64 LEU B CA 1
ATOM 1630 C C . LEU B 1 64 ? -1.568 -0.186 5.613 1 98.38 64 LEU B C 1
ATOM 1632 O O . LEU B 1 64 ? -1.591 -1.398 5.387 1 98.38 64 LEU B O 1
ATOM 1636 N N . LEU B 1 65 ? -1.325 0.712 4.656 1 98.62 65 LEU B N 1
ATOM 1637 C CA . LEU B 1 65 ? -1.089 0.297 3.279 1 98.62 65 LEU B CA 1
ATOM 1638 C C . LEU B 1 65 ? 0.168 -0.561 3.178 1 98.62 65 LEU B C 1
ATOM 1640 O O . LEU B 1 65 ? 0.215 -1.51 2.393 1 98.62 65 LEU B O 1
ATOM 1644 N N . LEU B 1 66 ? 1.146 -0.248 3.99 1 98.62 66 LEU B N 1
ATOM 1645 C CA . LEU B 1 66 ? 2.334 -1.095 4.035 1 98.62 66 LEU B CA 1
ATOM 1646 C C . LEU B 1 66 ? 1.994 -2.48 4.57 1 98.62 66 LEU B C 1
ATOM 1648 O O . LEU B 1 66 ? 2.482 -3.488 4.055 1 98.62 66 LEU B O 1
ATOM 1652 N N . CYS B 1 67 ? 1.184 -2.574 5.52 1 98.5 67 CYS B N 1
ATOM 1653 C CA . CYS B 1 67 ? 0.743 -3.867 6.035 1 98.5 67 CYS B CA 1
ATOM 1654 C C . CYS B 1 67 ? -0.022 -4.645 4.973 1 98.5 67 CYS B C 1
ATOM 1656 O O . CYS B 1 67 ? 0.163 -5.855 4.828 1 98.5 67 CYS B O 1
ATOM 1658 N N . VAL B 1 68 ? -0.859 -3.934 4.281 1 98.75 68 VAL B N 1
ATOM 1659 C CA . VAL B 1 68 ? -1.622 -4.559 3.205 1 98.75 68 VAL B CA 1
ATOM 1660 C C . VAL B 1 68 ? -0.668 -5.125 2.156 1 98.75 68 VAL B C 1
ATOM 1662 O O . VAL B 1 68 ? -0.807 -6.281 1.74 1 98.75 68 VAL B O 1
ATOM 1665 N N . ILE B 1 69 ? 0.308 -4.371 1.751 1 98.81 69 ILE B N 1
ATOM 1666 C CA . ILE B 1 69 ? 1.3 -4.832 0.784 1 98.81 69 ILE B CA 1
ATOM 1667 C C . ILE B 1 69 ? 2.025 -6.059 1.332 1 98.81 69 ILE B C 1
ATOM 1669 O O . ILE B 1 69 ? 2.23 -7.039 0.612 1 98.81 69 ILE B O 1
ATOM 1673 N N . GLY B 1 70 ? 2.396 -5.992 2.625 1 98.81 70 GLY B N 1
ATOM 1674 C CA . GLY B 1 70 ? 3.043 -7.137 3.244 1 98.81 70 GLY B CA 1
ATOM 1675 C C . GLY B 1 70 ? 2.188 -8.391 3.221 1 98.81 70 GLY B C 1
ATOM 1676 O O . GLY B 1 70 ? 2.68 -9.477 2.918 1 98.81 70 GLY B O 1
ATOM 1677 N N . LEU B 1 71 ? 0.96 -8.258 3.482 1 98.81 71 LEU B N 1
ATOM 1678 C CA . LEU B 1 71 ? 0.069 -9.414 3.51 1 98.81 71 LEU B CA 1
ATOM 1679 C C . LEU B 1 71 ? -0.182 -9.938 2.1 1 98.81 71 LEU B C 1
ATOM 1681 O O . LEU B 1 71 ? -0.321 -11.148 1.9 1 98.81 71 LEU B O 1
ATOM 1685 N N . LEU B 1 72 ? -0.285 -9.047 1.138 1 98.81 72 LEU B N 1
ATOM 1686 C CA . LEU B 1 72 ? -0.398 -9.484 -0.248 1 98.81 72 LEU B CA 1
ATOM 1687 C C . LEU B 1 72 ? 0.829 -10.297 -0.662 1 98.81 72 LEU B C 1
ATOM 1689 O O . LEU B 1 72 ? 0.7 -11.359 -1.275 1 98.81 72 LEU B O 1
ATOM 1693 N N . LEU B 1 73 ? 2.014 -9.773 -0.277 1 98.81 73 LEU B N 1
ATOM 1694 C CA . LEU B 1 73 ? 3.248 -10.484 -0.597 1 98.81 73 LEU B CA 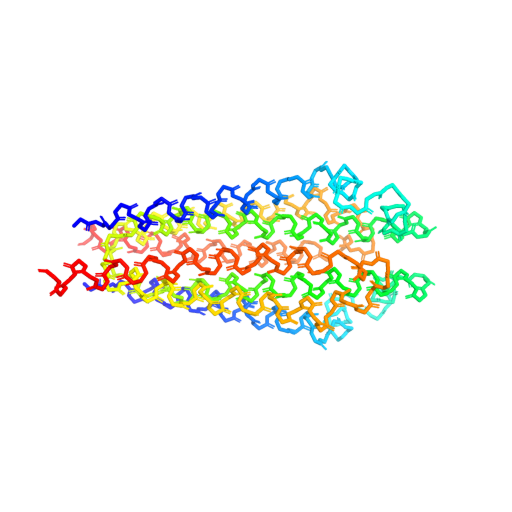1
ATOM 1695 C C . LEU B 1 73 ? 3.287 -11.844 0.093 1 98.81 73 LEU B C 1
ATOM 1697 O O . LEU B 1 73 ? 3.738 -12.828 -0.494 1 98.81 73 LEU B O 1
ATOM 1701 N N . PHE B 1 74 ? 2.814 -11.906 1.317 1 98.81 74 PHE B N 1
ATOM 1702 C CA . PHE B 1 74 ? 2.762 -13.172 2.031 1 98.81 74 PHE B CA 1
ATOM 1703 C C . PHE B 1 74 ? 1.888 -14.18 1.288 1 98.81 74 PHE B C 1
ATOM 1705 O O . PHE B 1 74 ? 2.285 -15.328 1.09 1 98.81 74 PHE B O 1
ATOM 1712 N N . MET B 1 75 ? 0.732 -13.742 0.88 1 98.69 75 MET B N 1
ATOM 1713 C CA . MET B 1 75 ? -0.168 -14.648 0.167 1 98.69 75 MET B CA 1
ATOM 1714 C C . MET B 1 75 ? 0.446 -15.094 -1.155 1 98.69 75 MET B C 1
ATOM 1716 O O . MET B 1 75 ? 0.373 -16.266 -1.51 1 98.69 75 MET B O 1
ATOM 1720 N N . VAL B 1 76 ? 1.096 -14.188 -1.886 1 98.56 76 VAL B N 1
ATOM 1721 C CA . VAL B 1 76 ? 1.679 -14.477 -3.189 1 98.56 76 VAL B CA 1
ATOM 1722 C C . VAL B 1 76 ? 2.832 -15.469 -3.031 1 98.56 76 VAL B C 1
ATOM 1724 O O . VAL B 1 76 ? 3.156 -16.203 -3.963 1 98.56 76 VAL B O 1
ATOM 1727 N N . SER B 1 77 ? 3.395 -15.523 -1.793 1 98.5 77 SER B N 1
ATOM 1728 C CA . SER B 1 77 ? 4.535 -16.406 -1.564 1 98.5 77 SER B CA 1
ATOM 1729 C C . SER B 1 77 ? 4.148 -17.875 -1.74 1 98.5 77 SER B C 1
ATOM 1731 O O . SER B 1 77 ? 5.012 -18.734 -1.933 1 98.5 77 SER B O 1
ATOM 1733 N N . PHE B 1 78 ? 2.891 -18.156 -1.792 1 97.69 78 PHE B N 1
ATOM 1734 C CA . PHE B 1 78 ? 2.436 -19.547 -1.843 1 97.69 78 PHE B CA 1
ATOM 1735 C C . PHE B 1 78 ? 2.146 -19.969 -3.279 1 97.69 78 PHE B C 1
ATOM 1737 O O . PHE B 1 78 ? 1.788 -21.125 -3.531 1 97.69 78 PHE B O 1
ATOM 1744 N N . VAL B 1 79 ? 2.279 -19.078 -4.223 1 97.12 79 VAL B N 1
ATOM 1745 C CA . VAL B 1 79 ? 2.09 -19.438 -5.625 1 97.12 79 VAL B CA 1
ATOM 1746 C C . VAL B 1 79 ? 3.24 -20.328 -6.086 1 97.12 79 VAL B C 1
ATOM 1748 O O . VAL B 1 79 ? 4.41 -19.984 -5.898 1 97.12 79 VAL B O 1
ATOM 1751 N N . LYS B 1 80 ? 2.941 -21.375 -6.766 1 94.81 80 LYS B N 1
ATOM 1752 C CA . LYS B 1 80 ? 3.949 -22.359 -7.121 1 94.81 80 LYS B CA 1
ATOM 1753 C C . LYS B 1 80 ? 4.316 -22.266 -8.602 1 94.81 80 LYS B C 1
ATOM 1755 O O . LYS B 1 80 ? 5.332 -22.812 -9.031 1 94.81 80 LYS B O 1
ATOM 1760 N N . ASP B 1 81 ? 3.527 -21.625 -9.398 1 94.62 81 ASP B N 1
ATOM 1761 C CA . ASP B 1 81 ? 3.762 -21.5 -10.836 1 94.62 81 ASP B CA 1
ATOM 1762 C C . ASP B 1 81 ? 5.02 -20.688 -11.125 1 94.62 81 ASP B C 1
ATOM 1764 O O . ASP B 1 81 ? 5.051 -19.484 -10.883 1 94.62 81 ASP B O 1
ATOM 1768 N N . ARG B 1 82 ? 6.012 -21.297 -11.711 1 93.75 82 ARG B N 1
ATOM 1769 C CA . ARG B 1 82 ? 7.316 -20.672 -11.93 1 93.75 82 ARG B CA 1
ATOM 1770 C C . ARG B 1 82 ? 7.227 -19.547 -12.938 1 93.75 82 ARG B C 1
ATOM 1772 O O . ARG B 1 82 ? 7.957 -18.547 -12.836 1 93.75 82 ARG B O 1
ATOM 1779 N N . GLU B 1 83 ? 6.402 -19.766 -13.93 1 94.12 83 GLU B N 1
ATOM 1780 C CA . GLU B 1 83 ? 6.234 -18.672 -14.898 1 94.12 83 GLU B CA 1
ATOM 1781 C C . GLU B 1 83 ? 5.668 -17.422 -14.227 1 94.12 83 GLU B C 1
ATOM 1783 O O . GLU B 1 83 ? 6.102 -16.312 -14.516 1 94.12 83 GLU B O 1
ATOM 1788 N N . PHE B 1 84 ? 4.699 -17.609 -13.375 1 96.69 84 PHE B N 1
ATOM 1789 C CA . PHE B 1 84 ? 4.145 -16.484 -12.617 1 96.69 84 PHE B CA 1
ATOM 1790 C C . PHE B 1 84 ? 5.203 -15.867 -11.711 1 96.69 84 PHE B C 1
ATOM 1792 O O . PHE B 1 84 ? 5.297 -14.648 -11.609 1 96.69 84 PHE B O 1
ATOM 1799 N N . GLN B 1 85 ? 5.961 -16.734 -11.055 1 97.69 85 GLN B N 1
ATOM 1800 C CA . GLN B 1 85 ? 6.98 -16.234 -10.133 1 97.69 85 GLN B CA 1
ATOM 1801 C C . GLN B 1 85 ? 7.965 -15.32 -10.852 1 97.69 85 GLN B C 1
ATOM 1803 O O . GLN B 1 85 ? 8.336 -14.273 -10.328 1 97.69 85 GLN B O 1
ATOM 1808 N N . SER B 1 86 ? 8.391 -15.68 -12.031 1 97 86 SER B N 1
ATOM 1809 C CA . SER B 1 86 ? 9.281 -14.844 -12.82 1 97 86 SER B CA 1
ATOM 1810 C C . SER B 1 86 ? 8.602 -13.539 -13.227 1 97 86 SER B C 1
ATOM 1812 O O . SER B 1 86 ? 9.203 -12.461 -13.133 1 97 86 SER B O 1
ATOM 1814 N N . PHE B 1 87 ? 7.395 -13.648 -13.648 1 98.06 87 PHE B N 1
ATOM 1815 C CA . PHE B 1 87 ? 6.586 -12.492 -14.016 1 98.06 87 PHE B CA 1
ATOM 1816 C C . PHE B 1 87 ? 6.441 -11.539 -12.828 1 98.06 87 PHE B C 1
ATOM 1818 O O . PHE B 1 87 ? 6.66 -10.336 -12.969 1 98.06 87 PHE B O 1
ATOM 1825 N N . PHE B 1 88 ? 6.145 -12.055 -11.688 1 98.62 88 PHE B N 1
ATOM 1826 C CA . PHE B 1 88 ? 5.922 -11.281 -10.469 1 98.62 88 PHE B CA 1
ATOM 1827 C C . PHE B 1 88 ? 7.207 -10.602 -10.016 1 98.62 88 PHE B C 1
ATOM 1829 O O . PHE B 1 88 ? 7.195 -9.43 -9.625 1 98.62 88 PHE B O 1
ATOM 1836 N N . ALA B 1 89 ? 8.305 -11.289 -10.133 1 98.56 89 ALA B N 1
ATOM 1837 C CA . ALA B 1 89 ? 9.602 -10.75 -9.742 1 98.56 89 ALA B CA 1
ATOM 1838 C C . ALA B 1 89 ? 9.969 -9.539 -10.594 1 98.56 89 ALA B C 1
ATOM 1840 O O . ALA B 1 89 ? 10.445 -8.523 -10.078 1 98.56 89 ALA B O 1
ATOM 1841 N N . LYS B 1 90 ? 9.773 -9.656 -11.883 1 98.25 90 LYS B N 1
ATOM 1842 C CA . LYS B 1 90 ? 10.047 -8.531 -12.773 1 98.25 90 LYS B CA 1
ATOM 1843 C C . LYS B 1 90 ? 9.211 -7.316 -12.398 1 98.25 90 LYS B C 1
ATOM 1845 O O . LYS B 1 90 ? 9.711 -6.188 -12.406 1 98.25 90 LYS B O 1
ATOM 1850 N N . GLY B 1 91 ? 7.957 -7.586 -12.102 1 98.38 91 GLY B N 1
ATOM 1851 C CA . GLY B 1 91 ? 7.102 -6.508 -11.641 1 98.38 91 GLY B CA 1
ATOM 1852 C C . GLY B 1 91 ? 7.594 -5.863 -10.359 1 98.38 91 GLY B C 1
ATOM 1853 O O . GLY B 1 91 ? 7.547 -4.641 -10.211 1 98.38 91 GLY B O 1
ATOM 1854 N N . CYS B 1 92 ? 8.047 -6.621 -9.438 1 98.44 92 CYS B N 1
ATOM 1855 C CA . CYS B 1 92 ? 8.531 -6.109 -8.164 1 98.44 92 CYS B CA 1
ATOM 1856 C C . CYS B 1 92 ? 9.766 -5.238 -8.359 1 98.44 92 CYS B C 1
ATOM 1858 O O . CYS B 1 92 ? 9.953 -4.25 -7.645 1 98.44 92 CYS B O 1
ATOM 1860 N N . ILE B 1 93 ? 10.664 -5.602 -9.305 1 98.38 93 ILE B N 1
ATOM 1861 C CA . ILE B 1 93 ? 11.812 -4.766 -9.617 1 98.38 93 ILE B CA 1
ATOM 1862 C C . ILE B 1 93 ? 11.344 -3.379 -10.047 1 98.38 93 ILE B C 1
ATOM 1864 O O . ILE B 1 93 ? 11.844 -2.363 -9.562 1 98.38 93 ILE B O 1
ATOM 1868 N N . LEU B 1 94 ? 10.359 -3.385 -10.906 1 97.75 94 LEU B N 1
ATOM 1869 C CA . LEU B 1 94 ? 9.812 -2.123 -11.391 1 97.75 94 LEU B CA 1
ATOM 1870 C C . LEU B 1 94 ? 9.195 -1.323 -10.25 1 97.75 94 LEU B C 1
ATOM 1872 O O . LEU B 1 94 ? 9.336 -0.099 -10.195 1 97.75 94 LEU B O 1
ATOM 1876 N N . LEU B 1 95 ? 8.516 -2.002 -9.344 1 98.19 95 LEU B N 1
ATOM 1877 C CA . LEU B 1 95 ? 7.875 -1.328 -8.219 1 98.19 95 LEU B CA 1
ATOM 1878 C C . LEU B 1 95 ? 8.914 -0.682 -7.309 1 98.19 95 LEU B C 1
ATOM 1880 O O . LEU B 1 95 ? 8.719 0.434 -6.824 1 98.19 95 LEU B O 1
ATOM 1884 N N . HIS B 1 96 ? 10.016 -1.347 -7.09 1 97.69 96 HIS B N 1
ATOM 1885 C CA . HIS B 1 96 ? 11.07 -0.764 -6.27 1 97.69 96 HIS B CA 1
ATOM 1886 C C . HIS B 1 96 ? 11.734 0.413 -6.977 1 97.69 96 HIS B C 1
ATOM 1888 O O . HIS B 1 96 ? 12.148 1.38 -6.332 1 97.69 96 HIS B O 1
ATOM 1894 N N . ALA B 1 97 ? 11.867 0.364 -8.305 1 96.25 97 ALA B N 1
ATOM 1895 C CA . ALA B 1 97 ? 12.383 1.501 -9.055 1 96.25 97 ALA B CA 1
ATOM 1896 C C . ALA B 1 97 ? 11.461 2.709 -8.938 1 96.25 97 ALA B C 1
ATOM 1898 O O . ALA B 1 97 ? 11.922 3.84 -8.773 1 96.25 97 ALA B O 1
ATOM 1899 N N . ALA B 1 98 ? 10.164 2.453 -8.969 1 96.69 98 ALA B N 1
ATOM 1900 C CA . ALA B 1 98 ? 9.18 3.52 -8.797 1 96.69 98 ALA B CA 1
ATOM 1901 C C . ALA B 1 98 ? 9.289 4.16 -7.418 1 96.69 98 ALA B C 1
ATOM 1903 O O . ALA B 1 98 ? 9.156 5.375 -7.277 1 96.69 98 ALA B O 1
ATOM 1904 N N . MET B 1 99 ? 9.547 3.354 -6.441 1 96.06 99 MET B N 1
ATOM 1905 C CA . MET B 1 99 ? 9.75 3.863 -5.086 1 96.06 99 MET B CA 1
ATOM 1906 C C . MET B 1 99 ? 10.961 4.789 -5.027 1 96.06 99 MET B C 1
ATOM 1908 O O . MET B 1 99 ? 10.898 5.859 -4.418 1 96.06 99 MET B O 1
ATOM 1912 N N . GLY B 1 100 ? 12.047 4.348 -5.637 1 94 100 GLY B N 1
ATOM 1913 C CA . GLY B 1 100 ? 13.227 5.195 -5.703 1 94 100 GLY B CA 1
ATOM 1914 C C . GLY B 1 100 ? 12.977 6.52 -6.402 1 94 100 GLY B C 1
ATOM 1915 O O . GLY B 1 100 ? 13.406 7.57 -5.926 1 94 100 GLY B O 1
ATOM 1916 N N . LEU B 1 101 ? 12.258 6.469 -7.473 1 94.25 101 LEU B N 1
ATOM 1917 C CA . LEU B 1 101 ? 11.93 7.68 -8.219 1 94.25 101 LEU B CA 1
ATOM 1918 C C . LEU B 1 101 ? 11.047 8.609 -7.391 1 94.25 101 LEU B C 1
ATOM 1920 O O . LEU B 1 101 ? 11.234 9.828 -7.41 1 94.25 101 LEU B O 1
ATOM 1924 N N . TRP B 1 102 ? 10.109 8.055 -6.73 1 94.5 102 TRP B N 1
ATOM 1925 C CA . TRP B 1 102 ? 9.234 8.844 -5.863 1 94.5 102 TRP B CA 1
ATOM 1926 C C . TRP B 1 102 ? 10.047 9.602 -4.824 1 94.5 102 TRP B C 1
ATOM 1928 O O . TRP B 1 102 ? 9.773 10.773 -4.539 1 94.5 102 TRP B O 1
ATOM 1938 N N . ARG B 1 103 ? 11.086 8.984 -4.262 1 92.75 103 ARG B N 1
ATOM 1939 C CA . ARG B 1 103 ? 11.914 9.625 -3.248 1 92.75 103 ARG B CA 1
ATOM 1940 C C . ARG B 1 103 ? 12.656 10.828 -3.826 1 92.75 103 ARG B C 1
ATOM 1942 O O . ARG B 1 103 ? 12.711 11.891 -3.201 1 92.75 103 ARG B O 1
ATOM 1949 N N . VAL B 1 104 ? 13.125 10.664 -5 1 89.44 104 VAL B N 1
ATOM 1950 C CA . VAL B 1 104 ? 13.891 11.734 -5.641 1 89.44 104 VAL B CA 1
ATOM 1951 C C . VAL B 1 104 ? 12.961 12.883 -6.023 1 89.44 104 VAL B C 1
ATOM 1953 O O . VAL B 1 104 ? 13.305 14.047 -5.848 1 89.44 104 VAL B O 1
ATOM 1956 N N . TYR B 1 105 ? 11.766 12.547 -6.375 1 90.38 105 TYR B N 1
ATOM 1957 C CA . TYR B 1 105 ? 10.867 13.555 -6.926 1 90.38 105 TYR B CA 1
ATOM 1958 C C . TYR B 1 105 ? 10.047 14.211 -5.82 1 90.38 105 TYR B C 1
ATOM 1960 O O . TYR B 1 105 ? 9.711 15.391 -5.91 1 90.38 105 TYR B O 1
ATOM 1968 N N . PHE B 1 106 ? 9.742 13.5 -4.762 1 90.06 106 PHE B N 1
ATOM 1969 C CA . PHE B 1 106 ? 8.82 14.016 -3.754 1 90.06 106 PHE B CA 1
ATOM 1970 C C . PHE B 1 106 ? 9.531 14.188 -2.416 1 90.06 106 PHE B C 1
ATOM 1972 O O . PHE B 1 106 ? 9.531 15.281 -1.84 1 90.06 106 PHE B O 1
ATOM 1979 N N . GLU B 1 107 ? 10.18 13.188 -1.97 1 90.19 107 GLU B N 1
ATOM 1980 C CA . GLU B 1 107 ? 10.766 13.219 -0.633 1 90.19 107 GLU B CA 1
ATOM 1981 C C . GLU B 1 107 ? 11.906 14.219 -0.552 1 90.19 107 GLU B C 1
ATOM 1983 O O . GLU B 1 107 ? 12.07 14.906 0.46 1 90.19 107 GLU B O 1
ATOM 1988 N N . ARG B 1 108 ? 12.648 14.359 -1.552 1 87.81 108 ARG B N 1
ATOM 1989 C CA . ARG B 1 108 ? 13.797 15.25 -1.587 1 87.81 108 ARG B CA 1
ATOM 1990 C C . ARG B 1 108 ? 13.375 16.703 -1.4 1 87.81 108 ARG B C 1
ATOM 1992 O O . ARG B 1 108 ? 14.156 17.531 -0.925 1 87.81 108 ARG B O 1
ATOM 1999 N N . LYS B 1 109 ? 12.203 17.047 -1.758 1 89.56 109 LYS B N 1
ATOM 2000 C CA . LYS B 1 109 ? 11.711 18.406 -1.649 1 89.56 109 LYS B CA 1
ATOM 2001 C C . LYS B 1 109 ? 11.555 18.828 -0.189 1 89.56 109 LYS B C 1
ATOM 2003 O O . LYS B 1 109 ? 11.523 20.016 0.124 1 89.56 109 LYS B O 1
ATOM 2008 N N . LEU B 1 110 ? 11.375 17.844 0.663 1 89.38 110 LEU B N 1
ATOM 2009 C CA . LEU B 1 110 ? 11.305 18.125 2.094 1 89.38 110 LEU B CA 1
ATOM 2010 C C . LEU B 1 110 ? 12.703 18.234 2.689 1 89.38 110 LEU B C 1
ATOM 2012 O O . LEU B 1 110 ? 13.336 17.219 3.008 1 89.38 110 LEU B O 1
ATOM 2016 N N . GLU B 1 111 ? 13.18 19.422 2.906 1 81.81 111 GLU B N 1
ATOM 2017 C CA . GLU B 1 111 ? 14.555 19.719 3.301 1 81.81 111 GLU B CA 1
ATOM 2018 C C . GLU B 1 111 ? 14.945 18.969 4.562 1 81.81 111 GLU B C 1
ATOM 2020 O O . GLU B 1 111 ? 16.078 18.516 4.691 1 81.81 111 GLU B O 1
ATOM 2025 N N . ASP B 1 112 ? 14.07 18.828 5.426 1 81.12 112 ASP B N 1
ATOM 2026 C CA . ASP B 1 112 ? 14.359 18.141 6.68 1 81.12 112 ASP B CA 1
ATOM 2027 C C . ASP B 1 112 ? 14.695 16.672 6.438 1 81.12 112 ASP B C 1
ATOM 2029 O O . ASP B 1 112 ? 15.383 16.047 7.246 1 81.12 112 ASP B O 1
ATOM 2033 N N . LEU B 1 113 ? 14.227 16.172 5.328 1 77.31 113 LEU B N 1
ATOM 2034 C CA . LEU B 1 113 ? 14.469 14.773 5 1 77.31 113 LEU B CA 1
ATOM 2035 C C . LEU B 1 113 ? 15.555 14.648 3.941 1 77.31 113 LEU B C 1
ATOM 2037 O O . LEU B 1 113 ? 15.844 13.547 3.463 1 77.31 113 LEU B O 1
ATOM 2041 N N . ALA B 1 114 ? 16.188 15.695 3.666 1 70.88 114 ALA B N 1
ATOM 2042 C CA . ALA B 1 114 ? 17.078 15.734 2.506 1 70.88 114 ALA B CA 1
ATOM 2043 C C . ALA B 1 114 ? 18.297 14.844 2.719 1 70.88 114 ALA B C 1
ATOM 2045 O O . ALA B 1 114 ? 18.891 14.359 1.755 1 70.88 114 ALA B O 1
ATOM 2046 N N . TYR B 1 115 ? 18.562 14.531 3.857 1 77.75 115 TYR B N 1
ATOM 2047 C CA . TYR B 1 115 ? 19.734 13.688 4.059 1 77.75 115 TYR B CA 1
ATOM 2048 C C . TYR B 1 115 ? 19.344 12.234 4.285 1 77.75 115 TYR B C 1
ATOM 2050 O O . TYR B 1 115 ? 20.188 11.344 4.293 1 77.75 115 TYR B O 1
ATOM 2058 N N . ASP B 1 116 ? 18.094 11.938 4.348 1 81.88 116 ASP B N 1
ATOM 2059 C CA . ASP B 1 116 ? 17.625 10.594 4.672 1 81.88 116 ASP B CA 1
ATOM 2060 C C . ASP B 1 116 ? 17.281 9.82 3.406 1 81.88 116 ASP B C 1
ATOM 2062 O O . ASP B 1 116 ? 17.391 8.594 3.371 1 81.88 116 ASP B O 1
ATOM 2066 N N . TRP B 1 117 ? 16.922 10.539 2.396 1 81.5 117 TRP B N 1
ATOM 2067 C CA . TRP B 1 117 ? 16.391 9.867 1.217 1 81.5 117 TRP B CA 1
ATOM 2068 C C . TRP B 1 117 ? 17.453 9 0.554 1 81.5 117 TRP B C 1
ATOM 2070 O O . TRP B 1 117 ? 17.156 7.906 0.074 1 81.5 117 TRP B O 1
ATOM 2080 N N . PRO B 1 118 ? 18.734 9.336 0.639 1 84.19 118 PRO B N 1
ATOM 2081 C CA . PRO B 1 118 ? 19.734 8.445 0.038 1 84.19 118 PRO B CA 1
ATOM 2082 C C . PRO B 1 118 ? 19.828 7.098 0.75 1 84.19 118 PRO B C 1
ATOM 2084 O O . PRO B 1 118 ? 20 6.062 0.1 1 84.19 118 PRO B O 1
ATOM 2087 N N . ARG B 1 119 ? 19.812 7.137 2.045 1 85.75 119 ARG B N 1
ATOM 2088 C CA . ARG B 1 119 ? 19.828 5.887 2.799 1 85.75 119 ARG B CA 1
ATOM 2089 C C . ARG B 1 119 ? 18.625 5.023 2.449 1 85.75 119 ARG B C 1
ATOM 2091 O O . ARG B 1 119 ? 18.75 3.812 2.271 1 85.75 119 ARG B O 1
ATOM 2098 N N . GLN B 1 120 ? 17.484 5.613 2.352 1 87.5 120 GLN B N 1
ATOM 2099 C CA . GLN B 1 120 ? 16.266 4.887 2 1 87.5 120 GLN B CA 1
ATOM 2100 C C . GLN B 1 120 ? 16.344 4.344 0.575 1 87.5 120 GLN B C 1
ATOM 2102 O O . GLN B 1 120 ? 15.836 3.254 0.293 1 87.5 120 GLN B O 1
ATOM 2107 N N . LEU B 1 121 ? 16.969 5.074 -0.273 1 90.62 121 LEU B N 1
ATOM 2108 C CA . LEU B 1 121 ? 17.156 4.637 -1.653 1 90.62 121 LEU B CA 1
ATOM 2109 C C . LEU B 1 121 ? 18 3.375 -1.716 1 90.62 121 LEU B C 1
ATOM 2111 O O . LEU B 1 121 ? 17.734 2.477 -2.518 1 90.62 121 LEU B O 1
ATOM 2115 N N . VAL B 1 122 ? 18.984 3.311 -0.875 1 91.25 122 VAL B N 1
ATOM 2116 C CA . VAL B 1 122 ? 19.812 2.117 -0.797 1 91.25 122 VAL B CA 1
ATOM 2117 C C . VAL B 1 122 ? 18.969 0.91 -0.416 1 91.25 122 VAL B C 1
ATOM 2119 O O . VAL B 1 122 ? 19.109 -0.167 -1 1 91.25 122 VAL B O 1
ATOM 2122 N N . GLY B 1 123 ? 18.094 1.094 0.584 1 91.38 123 GLY B N 1
ATOM 2123 C CA . GLY B 1 123 ? 17.172 0.026 0.948 1 91.38 123 GLY B CA 1
ATOM 2124 C C . GLY B 1 123 ? 16.312 -0.443 -0.21 1 91.38 123 GLY B C 1
ATOM 2125 O O . GLY B 1 123 ? 16.156 -1.646 -0.43 1 91.38 123 GLY B O 1
ATOM 2126 N N . ASP B 1 124 ? 15.781 0.486 -0.983 1 94.12 124 ASP B N 1
ATOM 2127 C CA . ASP B 1 124 ? 14.977 0.155 -2.156 1 94.12 124 ASP B CA 1
ATOM 2128 C C . ASP B 1 124 ? 15.789 -0.638 -3.176 1 94.12 124 ASP B C 1
ATOM 2130 O O . ASP B 1 124 ? 15.289 -1.585 -3.781 1 94.12 124 ASP B O 1
ATOM 2134 N N . LEU B 1 125 ? 17.062 -0.218 -3.303 1 95 125 LEU B N 1
ATOM 2135 C CA . LEU B 1 125 ? 17.938 -0.889 -4.258 1 95 125 LEU B CA 1
ATOM 2136 C C . LEU B 1 125 ? 18.234 -2.316 -3.812 1 95 125 LEU B C 1
ATOM 2138 O O . LEU B 1 125 ? 18.234 -3.24 -4.629 1 95 125 LEU B O 1
ATOM 2142 N N . VAL B 1 126 ? 18.453 -2.475 -2.547 1 96.31 126 VAL B N 1
ATOM 2143 C CA . VAL B 1 126 ? 18.75 -3.799 -2.008 1 96.31 126 VAL B CA 1
ATOM 2144 C C . VAL B 1 126 ? 17.547 -4.715 -2.205 1 96.31 126 VAL B C 1
ATOM 2146 O O . VAL B 1 126 ? 17.688 -5.863 -2.633 1 96.31 126 VAL B O 1
ATOM 2149 N N . LEU B 1 127 ? 16.391 -4.23 -1.956 1 97.12 127 LEU B N 1
ATOM 2150 C CA . LEU B 1 127 ? 15.188 -5.035 -2.117 1 97.12 127 LEU B CA 1
ATOM 2151 C C . LEU B 1 127 ? 14.953 -5.367 -3.586 1 97.12 127 LEU B C 1
ATOM 2153 O O . LEU B 1 127 ? 14.609 -6.504 -3.922 1 97.12 127 LEU B O 1
ATOM 2157 N N . ALA B 1 128 ? 15.188 -4.418 -4.473 1 97.56 128 ALA B N 1
ATOM 2158 C CA . ALA B 1 128 ? 15.078 -4.68 -5.906 1 97.56 128 ALA B CA 1
ATOM 2159 C C . ALA B 1 128 ? 16.078 -5.734 -6.348 1 97.56 128 ALA B C 1
ATOM 2161 O O . ALA B 1 128 ? 15.758 -6.633 -7.129 1 97.56 128 ALA B O 1
ATOM 2162 N N . LEU B 1 129 ? 17.266 -5.633 -5.828 1 97.94 129 LEU B N 1
ATOM 2163 C CA . LEU B 1 129 ? 18.344 -6.539 -6.219 1 97.94 129 LEU B CA 1
ATOM 2164 C C . LEU B 1 129 ? 18.047 -7.965 -5.766 1 97.94 129 LEU B C 1
ATOM 2166 O O . LEU B 1 129 ? 18.453 -8.93 -6.418 1 97.94 129 LEU B O 1
ATOM 2170 N N . SER B 1 130 ? 17.328 -8.125 -4.648 1 97.75 130 SER B N 1
ATOM 2171 C CA . SER B 1 130 ? 16.969 -9.477 -4.227 1 97.75 130 SER B CA 1
ATOM 2172 C C . SER B 1 130 ? 16.125 -10.18 -5.281 1 97.75 130 SER B C 1
ATOM 2174 O O . SER B 1 130 ? 16.266 -11.383 -5.5 1 97.75 130 SER B O 1
ATOM 2176 N N . TRP B 1 131 ? 15.258 -9.461 -5.992 1 97.88 131 TRP B N 1
ATOM 2177 C CA . TRP B 1 131 ? 14.445 -10.039 -7.059 1 97.88 131 TRP B CA 1
ATOM 2178 C C . TRP B 1 131 ? 15.297 -10.32 -8.297 1 97.88 131 TRP B C 1
ATOM 2180 O O . TRP B 1 131 ? 15.07 -11.305 -9 1 97.88 131 TRP B O 1
ATOM 2190 N N . VAL B 1 132 ? 16.234 -9.422 -8.555 1 97.44 132 VAL B N 1
ATOM 2191 C CA . VAL B 1 132 ? 17.156 -9.672 -9.656 1 97.44 132 VAL B CA 1
ATOM 2192 C C . VAL B 1 132 ? 17.922 -10.961 -9.406 1 97.44 132 VAL B C 1
ATOM 2194 O O . VAL B 1 132 ? 18.062 -11.797 -10.305 1 97.44 132 VAL B O 1
ATOM 2197 N N . PHE B 1 133 ? 18.422 -11.102 -8.242 1 97.19 133 PHE B N 1
ATOM 2198 C CA . PHE B 1 133 ? 19.141 -12.312 -7.859 1 97.19 133 PHE B CA 1
ATOM 2199 C C . PHE B 1 133 ? 18.266 -13.547 -8.039 1 97.19 133 PHE B C 1
ATOM 2201 O O . PHE B 1 133 ? 18.719 -14.578 -8.523 1 97.19 133 PHE B O 1
ATOM 2208 N N . PHE B 1 134 ? 17.062 -13.414 -7.613 1 97.31 134 PHE B N 1
ATOM 2209 C CA . PHE B 1 134 ? 16.125 -14.516 -7.797 1 97.31 134 PHE B CA 1
ATOM 2210 C C . PHE B 1 134 ? 16 -14.883 -9.266 1 97.31 134 PHE B C 1
ATOM 2212 O O . PHE B 1 134 ? 16.062 -16.062 -9.625 1 97.31 134 PHE B O 1
ATOM 2219 N N . LEU B 1 135 ? 15.828 -13.906 -10.156 1 96.44 135 LEU B N 1
ATOM 2220 C CA . LEU B 1 135 ? 15.648 -14.156 -11.578 1 96.44 135 LEU B CA 1
ATOM 2221 C C . LEU B 1 135 ? 16.891 -14.789 -12.188 1 96.44 135 LEU B C 1
ATOM 2223 O O . LEU B 1 135 ? 16.797 -15.727 -12.977 1 96.44 135 LEU B O 1
ATOM 2227 N N . VAL B 1 136 ? 18.016 -14.305 -11.812 1 95.5 136 VAL B N 1
ATOM 2228 C CA . VAL B 1 136 ? 19.266 -14.828 -12.336 1 95.5 136 VAL B CA 1
ATOM 2229 C C . VAL B 1 136 ? 19.453 -16.266 -11.883 1 95.5 136 VAL B C 1
ATOM 2231 O O . VAL B 1 136 ? 19.812 -17.141 -12.68 1 95.5 136 VAL B O 1
ATOM 2234 N N . SER B 1 137 ? 19.156 -16.547 -10.648 1 93.19 137 SER B N 1
ATOM 2235 C CA . SER B 1 137 ? 19.281 -17.891 -10.117 1 93.19 137 SER B CA 1
ATOM 2236 C C . SER B 1 137 ? 18.281 -18.844 -10.766 1 93.19 137 SER B C 1
ATOM 2238 O O . SER B 1 137 ? 18.625 -20 -11.047 1 93.19 137 SER B O 1
ATOM 2240 N N . SER B 1 138 ? 17.125 -18.344 -10.945 1 90.56 138 SER B N 1
ATOM 2241 C CA . SER B 1 138 ? 16.094 -19.156 -11.594 1 90.56 138 SER B CA 1
ATOM 2242 C C . SER B 1 138 ? 16.469 -19.453 -13.047 1 90.56 138 SER B C 1
ATOM 2244 O O . SER B 1 138 ? 16.188 -20.547 -13.547 1 90.56 138 SER B O 1
ATOM 2246 N N . TRP B 1 139 ? 17.016 -18.453 -13.711 1 88.06 139 TRP B N 1
ATOM 2247 C CA . TRP B 1 139 ? 17.484 -18.641 -15.086 1 88.06 139 TRP B CA 1
ATOM 2248 C C . TRP B 1 139 ? 18.594 -19.672 -15.141 1 88.06 139 TRP B C 1
ATOM 2250 O O . TRP B 1 139 ? 18.594 -20.562 -16 1 88.06 139 TRP B O 1
ATOM 2260 N N . ARG B 1 140 ? 19.453 -19.734 -14.188 1 86.38 140 ARG B N 1
ATOM 2261 C CA . ARG B 1 140 ? 20.562 -20.672 -14.141 1 86.38 140 ARG B CA 1
ATOM 2262 C C . ARG B 1 140 ? 20.078 -22.094 -13.867 1 86.38 140 ARG B C 1
ATOM 2264 O O . ARG B 1 140 ? 20.578 -23.047 -14.445 1 86.38 140 ARG B O 1
ATOM 2271 N N . GLU B 1 141 ? 19.094 -22.156 -13.031 1 82.38 141 GLU B N 1
ATOM 2272 C CA . GLU B 1 141 ? 18.531 -23.469 -12.727 1 82.38 141 GLU B CA 1
ATOM 2273 C C . GLU B 1 141 ? 17.844 -24.062 -13.945 1 82.38 141 GLU B C 1
ATOM 2275 O O . GLU B 1 141 ? 17.828 -25.281 -14.109 1 82.38 141 GLU B O 1
ATOM 2280 N N . LYS B 1 142 ? 17.344 -23.25 -14.758 1 81.88 142 LYS B N 1
ATOM 2281 C CA . LYS B 1 142 ? 16.609 -23.719 -15.938 1 81.88 142 LYS B CA 1
ATOM 2282 C C . LYS B 1 142 ? 17.578 -24.125 -17.047 1 81.88 142 LYS B C 1
ATOM 2284 O O . LYS B 1 142 ? 17.297 -25.062 -17.797 1 81.88 142 LYS B O 1
ATOM 2289 N N . TYR B 1 143 ? 18.656 -23.484 -17.141 1 82.12 143 TYR B N 1
ATOM 2290 C CA . TYR B 1 143 ? 19.5 -23.688 -18.312 1 82.12 143 TYR B CA 1
ATOM 2291 C C . TYR B 1 143 ? 20.797 -24.391 -17.938 1 82.12 143 TYR B C 1
ATOM 2293 O O . TYR B 1 143 ? 21.578 -24.797 -18.797 1 82.12 143 TYR B O 1
ATOM 2301 N N . ASP B 1 144 ? 21.156 -24.391 -16.719 1 73.88 144 ASP B N 1
ATOM 2302 C CA . ASP B 1 144 ? 22.281 -25.234 -16.328 1 73.88 144 ASP B CA 1
ATOM 2303 C C . ASP B 1 144 ? 21.828 -26.641 -15.992 1 73.88 144 ASP B C 1
ATOM 2305 O O . ASP B 1 144 ? 22.484 -27.625 -16.344 1 73.88 144 ASP B O 1
#

pLDDT: mean 93.02, std 6.3, range [64.94, 98.81]

Foldseek 3Di:
DADPLLLVLLLVLLCVLLVQLVCQQPVVLVCCCVQQNDVLSVVQCDDDPVRNVVSNVVSNVVSVVSNVSSVVSNVCSPDRDVVVSLVVLVVLLVVLVVVLVCCVVPVCVPVSCVVRSVVVNVVSVVSSVSSVVVNVVVVVVVPD/DADPLLLVLLLVLLCVLLVQLVCQQPVVLVCCCVQQNNVLSVVQCDDDPVRNVVSNVVSNVVSVVSNVSSVVSNVCSPDRDVVVSLVVLVVLLVVLVVVLVCCVVPVCVPVSCVVRSVVVNVVSVVSSVSSVVVNVVVVVVVPD

InterPro domains:
  IPR057187 Domain of unknown function DUF7865 [PF25266] (1-132)
  IPR057187 Domain of unknown function DUF7865 [PTHR34274] (1-144)

Radius of gyration: 19.74 Å; Cα contacts (8 Å, |Δi|>4): 348; chains: 2; bounding box: 46×55×36 Å

Solvent-accessible surface area (backbone atoms only — not comparable to full-atom values): 14430 Å² total; per-residue (Å²): 124,44,57,67,66,55,31,50,51,26,41,50,54,12,52,52,29,28,51,52,8,51,40,37,46,74,37,43,67,62,50,34,31,73,71,61,33,64,69,44,32,55,68,69,42,42,90,44,76,67,38,25,51,53,42,50,42,53,42,27,49,41,9,50,52,29,28,50,48,9,51,52,32,43,58,54,31,70,59,39,55,61,70,54,52,54,52,49,34,56,50,47,34,51,53,28,50,50,52,42,50,46,35,65,70,44,46,45,72,40,68,84,40,48,78,48,49,63,61,52,38,50,52,34,48,53,58,25,46,54,36,51,50,49,52,54,51,53,51,46,68,72,73,104,124,44,56,66,66,54,31,50,52,25,42,50,53,10,50,52,29,29,51,52,9,51,39,36,46,74,38,42,67,61,49,34,30,74,69,62,32,63,69,43,31,55,68,68,42,38,91,44,75,67,39,25,52,53,42,51,44,52,42,28,50,41,9,50,52,30,29,49,48,9,52,51,32,42,58,56,31,70,59,40,56,61,71,56,51,53,54,50,33,56,51,48,35,52,51,28,50,51,52,42,49,45,37,66,71,44,45,46,73,40,67,83,40,49,78,47,52,62,61,52,38,51,54,35,48,52,59,25,46,54,37,51,51,49,51,54,52,53,51,45,66,73,73,104